Protein AF-A0A9E3T667-F1 (afdb_monomer)

Structure (mmCIF, N/CA/C/O backbone):
data_AF-A0A9E3T667-F1
#
_entry.id   AF-A0A9E3T667-F1
#
loop_
_atom_site.group_PDB
_atom_site.id
_atom_site.type_symbol
_atom_site.label_atom_id
_atom_site.label_alt_id
_atom_site.label_comp_id
_atom_site.label_asym_id
_atom_site.label_entity_id
_atom_site.label_seq_id
_atom_site.pdbx_PDB_ins_code
_atom_site.Cartn_x
_atom_site.Cartn_y
_atom_site.Cartn_z
_atom_site.occupancy
_atom_site.B_iso_or_equiv
_atom_site.auth_seq_id
_atom_site.auth_comp_id
_atom_site.auth_asym_id
_atom_site.auth_atom_id
_atom_site.pdbx_PDB_model_num
ATOM 1 N N . ILE A 1 1 ? -34.696 -44.185 94.981 1.00 40.38 1 ILE A N 1
ATOM 2 C CA . ILE A 1 1 ? -34.774 -44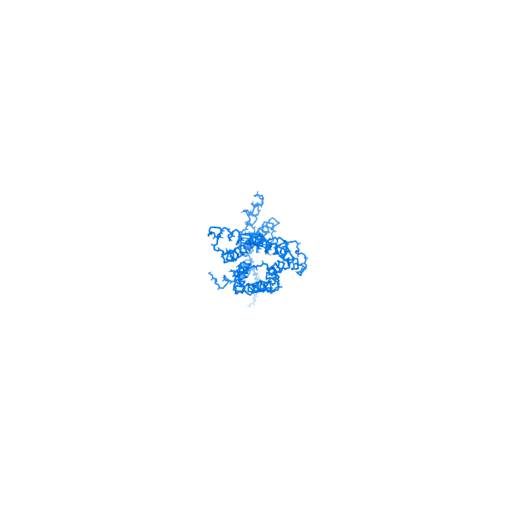.904 93.689 1.00 40.38 1 ILE A CA 1
ATOM 3 C C . ILE A 1 1 ? -35.035 -43.845 92.633 1.00 40.38 1 ILE A C 1
ATOM 5 O O . ILE A 1 1 ? -35.993 -43.097 92.776 1.00 40.38 1 ILE A O 1
ATOM 9 N N . ASN A 1 2 ? -34.093 -43.715 91.701 1.00 44.34 2 ASN A N 1
ATOM 10 C CA . ASN A 1 2 ? -34.056 -42.743 90.608 1.00 44.34 2 ASN A CA 1
ATOM 11 C C . ASN A 1 2 ? -35.261 -42.887 89.672 1.00 44.34 2 ASN A C 1
ATOM 13 O O . ASN A 1 2 ? -35.722 -44.007 89.486 1.00 44.34 2 ASN A O 1
ATOM 17 N N . THR A 1 3 ? -35.628 -41.803 88.983 1.00 43.34 3 THR A N 1
ATOM 18 C CA . THR A 1 3 ? -35.637 -41.791 87.508 1.00 43.34 3 THR A CA 1
ATOM 19 C C . THR A 1 3 ? -35.438 -40.370 86.993 1.00 43.34 3 THR A C 1
ATOM 21 O O . THR A 1 3 ? -36.056 -39.420 87.468 1.00 43.34 3 THR A O 1
ATOM 24 N N . GLU A 1 4 ? -34.515 -40.285 86.048 1.00 47.38 4 GLU A N 1
ATOM 25 C CA . GLU A 1 4 ? -33.882 -39.114 85.470 1.00 47.38 4 GLU A CA 1
ATOM 26 C C . GLU A 1 4 ? -34.742 -38.378 84.433 1.00 47.38 4 GLU A C 1
ATOM 28 O O . GLU A 1 4 ? -35.602 -38.933 83.756 1.00 47.38 4 GLU A O 1
ATOM 33 N N . THR A 1 5 ? -34.410 -37.097 84.328 1.00 59.09 5 THR A N 1
ATOM 34 C CA . THR A 1 5 ? -34.500 -36.161 83.202 1.00 59.09 5 THR A CA 1
ATOM 35 C C . THR A 1 5 ? -34.544 -36.753 81.787 1.00 59.09 5 THR A C 1
ATOM 37 O O . THR A 1 5 ? -33.692 -37.553 81.409 1.00 59.09 5 THR A O 1
ATOM 40 N N . THR A 1 6 ? -35.409 -36.199 80.930 1.00 47.03 6 THR A N 1
ATOM 41 C CA . THR A 1 6 ? -35.139 -36.093 79.480 1.00 47.03 6 THR A CA 1
ATOM 42 C C . THR A 1 6 ? -35.854 -34.875 78.883 1.00 47.03 6 THR A C 1
ATOM 44 O O . THR A 1 6 ? -36.813 -34.978 78.127 1.00 47.03 6 THR A O 1
ATOM 47 N N . THR A 1 7 ? -35.402 -33.675 79.245 1.00 52.06 7 THR A N 1
ATOM 48 C CA . THR A 1 7 ? -35.596 -32.491 78.396 1.00 52.06 7 THR A CA 1
ATOM 49 C C . THR A 1 7 ? -34.455 -32.467 77.394 1.00 52.06 7 THR A C 1
ATOM 51 O O . THR A 1 7 ? -33.347 -32.058 77.729 1.00 52.06 7 THR A O 1
ATOM 54 N N . ASP A 1 8 ? -34.730 -32.963 76.193 1.00 51.50 8 ASP A N 1
ATOM 55 C CA . ASP A 1 8 ? -33.877 -32.822 75.016 1.00 51.50 8 ASP A CA 1
ATOM 56 C C . ASP A 1 8 ? -33.670 -31.320 74.726 1.00 51.50 8 ASP A C 1
ATOM 58 O O . ASP A 1 8 ? -34.645 -30.623 74.407 1.00 51.50 8 ASP A O 1
ATOM 62 N N . PRO A 1 9 ? -32.458 -30.756 74.895 1.00 53.66 9 PRO A N 1
ATOM 63 C CA . PRO A 1 9 ? -32.223 -29.375 74.540 1.00 53.66 9 PRO A CA 1
ATOM 64 C C . PRO A 1 9 ? -32.065 -29.340 73.024 1.00 53.66 9 PRO A C 1
ATOM 66 O O . PRO A 1 9 ? -31.001 -29.620 72.476 1.00 53.66 9 PRO A O 1
ATOM 69 N N . LYS A 1 10 ? -33.149 -28.982 72.338 1.00 53.84 10 LYS A N 1
ATOM 70 C CA . LYS A 1 10 ? -33.137 -28.684 70.908 1.00 53.84 10 LYS A CA 1
ATOM 71 C C . LYS A 1 10 ? -32.199 -27.492 70.672 1.00 53.84 10 LYS A C 1
ATOM 73 O O . LYS A 1 10 ? -32.593 -26.337 70.817 1.00 53.84 10 LYS A O 1
ATOM 78 N N . ALA A 1 11 ? -30.934 -27.783 70.385 1.00 56.06 11 ALA A N 1
ATOM 79 C CA . ALA A 1 11 ? -29.912 -26.793 70.093 1.00 56.06 11 ALA A CA 1
ATOM 80 C C . ALA A 1 11 ? -30.166 -26.227 68.692 1.00 56.06 11 ALA A C 1
ATOM 82 O O . ALA A 1 11 ? -29.901 -26.873 67.679 1.00 56.06 11 ALA A O 1
ATOM 83 N N . TRP A 1 12 ? -30.719 -25.019 68.635 1.00 48.41 12 TRP A N 1
ATOM 84 C CA . TRP A 1 12 ? -30.826 -24.262 67.396 1.00 48.41 12 TRP A CA 1
ATOM 85 C C . TRP A 1 12 ? -29.457 -23.649 67.104 1.00 48.41 12 TRP A C 1
ATOM 87 O O . TRP A 1 12 ? -29.065 -22.657 67.711 1.00 48.41 12 TRP A O 1
ATOM 97 N N . LEU A 1 13 ? -28.697 -24.282 66.207 1.00 53.91 13 LEU A N 1
ATOM 98 C CA . LEU A 1 13 ? -27.500 -23.681 65.629 1.00 53.91 13 LEU A CA 1
ATOM 99 C C . LEU A 1 13 ? -27.954 -22.713 64.534 1.00 53.91 13 LEU A C 1
ATOM 101 O O . LEU A 1 13 ? -28.104 -23.087 63.371 1.00 53.91 13 LEU A O 1
ATOM 105 N N . GLU A 1 14 ? -28.225 -21.474 64.923 1.00 51.03 14 GLU A N 1
ATOM 106 C CA . GLU A 1 14 ? -28.473 -20.387 63.987 1.00 51.03 14 GLU A CA 1
ATOM 107 C C . GLU A 1 14 ? -27.124 -20.009 63.364 1.00 51.03 14 GLU A C 1
ATOM 109 O O . GLU A 1 14 ? -26.326 -19.261 63.927 1.00 51.03 14 GLU A O 1
ATOM 114 N N . ILE A 1 15 ? -26.800 -20.635 62.230 1.00 54.47 15 ILE A N 1
ATOM 115 C CA . ILE A 1 15 ? -25.620 -20.266 61.451 1.00 54.47 15 ILE A CA 1
ATOM 116 C C . ILE A 1 15 ? -25.929 -18.905 60.833 1.00 54.47 15 ILE A C 1
ATOM 118 O O . ILE A 1 15 ? -26.564 -18.824 59.778 1.00 54.47 15 ILE A O 1
ATOM 122 N N . SER A 1 16 ? -25.508 -17.835 61.509 1.00 55.50 16 SER A N 1
ATOM 123 C CA . SER A 1 16 ? -25.569 -16.477 60.975 1.00 55.50 16 SER A CA 1
ATOM 124 C C . SER A 1 16 ? -24.999 -16.485 59.560 1.00 55.50 16 SER A C 1
ATOM 126 O O . SER A 1 16 ? -23.872 -16.938 59.339 1.00 55.50 16 SER A O 1
ATOM 128 N N . HIS A 1 17 ? -25.782 -16.003 58.592 1.00 50.94 17 HIS A N 1
ATOM 129 C CA . HIS A 1 17 ? -25.425 -15.950 57.170 1.00 50.94 17 HIS A CA 1
ATOM 130 C C . HIS A 1 17 ? -24.042 -15.321 56.902 1.00 50.94 17 HIS A C 1
ATOM 132 O O . HIS A 1 17 ? -23.418 -15.614 55.887 1.00 50.94 17 HIS A O 1
ATOM 138 N N . GLU A 1 18 ? -23.505 -14.549 57.844 1.00 54.59 18 GLU A N 1
ATOM 139 C CA . GLU A 1 18 ? -22.156 -13.982 57.809 1.00 54.59 18 GLU A CA 1
ATOM 140 C C . GLU A 1 18 ? -21.024 -15.031 57.844 1.00 54.59 18 GLU A C 1
ATOM 142 O O . GLU A 1 18 ? -20.022 -14.864 57.145 1.00 54.59 18 GLU A O 1
ATOM 147 N N . ALA A 1 19 ? -21.166 -16.155 58.559 1.00 56.16 19 ALA A N 1
ATOM 148 C CA . ALA A 1 19 ? -20.105 -17.172 58.635 1.00 56.16 19 ALA A CA 1
ATOM 149 C C . ALA A 1 19 ? -19.975 -17.992 57.334 1.00 56.16 19 ALA A C 1
ATOM 151 O O . ALA A 1 19 ? -18.873 -18.363 56.926 1.00 56.16 19 ALA A O 1
ATOM 152 N N . LEU A 1 20 ? -21.095 -18.226 56.641 1.00 54.38 20 LEU A N 1
ATOM 153 C CA . LEU A 1 20 ? -21.145 -18.984 55.384 1.00 54.38 20 LEU A CA 1
ATOM 154 C C . LEU A 1 20 ? -20.656 -18.153 54.184 1.00 54.38 20 LEU A C 1
ATOM 156 O O . LEU A 1 20 ? -20.059 -18.697 53.258 1.00 54.38 20 LEU A O 1
ATOM 160 N N . ILE A 1 21 ? -20.848 -16.831 54.236 1.00 53.75 21 ILE A N 1
ATOM 161 C CA . ILE A 1 21 ? -20.365 -15.877 53.226 1.00 53.75 21 ILE A CA 1
ATOM 162 C C . ILE A 1 21 ? -18.845 -15.669 53.327 1.00 53.75 21 ILE A C 1
ATOM 164 O O . ILE A 1 21 ? -18.178 -15.516 52.306 1.00 53.75 21 ILE A O 1
ATOM 168 N N . THR A 1 22 ? -18.280 -15.725 54.537 1.00 56.16 22 THR A N 1
ATOM 169 C CA . THR A 1 22 ? -16.833 -15.530 54.754 1.00 56.16 22 THR A CA 1
ATOM 170 C C . THR A 1 22 ? -16.019 -16.807 54.497 1.00 56.16 22 THR A C 1
ATOM 172 O O . THR A 1 22 ? -14.831 -16.742 54.193 1.00 56.16 22 THR A O 1
ATOM 175 N N . GLY A 1 23 ? -16.653 -17.982 54.586 1.00 58.50 23 GLY A N 1
ATOM 176 C CA . GLY A 1 23 ? -15.999 -19.287 54.437 1.00 58.50 23 GLY A CA 1
ATOM 177 C C . GLY A 1 23 ? -15.831 -19.795 53.000 1.00 58.50 23 GLY A C 1
ATOM 178 O O . GLY A 1 23 ? -15.240 -20.858 52.815 1.00 58.50 23 GLY A O 1
ATOM 179 N N . TRP A 1 24 ? -16.335 -19.081 51.984 1.00 73.81 24 TRP A N 1
ATOM 180 C CA . TRP A 1 24 ? -16.282 -19.526 50.587 1.00 73.81 24 TRP A CA 1
ATOM 181 C C . TRP A 1 24 ? -15.436 -18.574 49.724 1.00 73.81 24 TRP A C 1
ATOM 183 O O . TRP A 1 24 ? -15.978 -17.634 49.140 1.00 73.81 24 TRP A O 1
ATOM 193 N N . PRO A 1 25 ? -14.121 -18.834 49.574 1.00 74.38 25 PRO A N 1
ATOM 194 C CA . PRO A 1 25 ? -13.194 -17.954 48.852 1.00 74.38 25 PRO A CA 1
ATOM 195 C C . PRO A 1 25 ? -13.671 -17.554 47.445 1.00 74.38 25 PRO A C 1
ATOM 197 O O . PRO A 1 25 ? -13.524 -16.418 47.010 1.00 74.38 25 PRO A O 1
ATOM 200 N N . ARG A 1 26 ? -14.351 -18.470 46.747 1.00 72.75 26 ARG A N 1
ATOM 201 C CA . ARG A 1 26 ? -14.900 -18.215 45.409 1.00 72.75 26 ARG A CA 1
ATOM 202 C C . ARG A 1 26 ? -16.021 -17.166 45.396 1.00 72.75 26 ARG A C 1
ATOM 204 O O . ARG A 1 26 ? -16.161 -16.441 44.418 1.00 72.75 26 ARG A O 1
ATOM 211 N N . PHE A 1 27 ? -16.827 -17.083 46.453 1.00 76.62 27 PHE A N 1
ATOM 212 C CA . PHE A 1 27 ? -17.892 -16.085 46.564 1.00 76.62 27 PHE A CA 1
ATOM 213 C C . PHE A 1 27 ? -17.321 -14.702 46.894 1.00 76.62 27 PHE A C 1
ATOM 215 O O . PHE A 1 27 ? -17.751 -13.708 46.310 1.00 76.62 27 PHE A O 1
ATOM 222 N N . THR A 1 28 ? -16.303 -14.633 47.757 1.00 79.12 28 THR A N 1
ATOM 223 C CA . THR A 1 28 ? -15.597 -13.376 48.045 1.00 79.12 28 THR A CA 1
ATOM 224 C C . THR A 1 28 ? -14.907 -12.814 46.799 1.00 79.12 28 THR A C 1
ATOM 226 O O . THR A 1 28 ? -14.969 -11.606 46.562 1.00 79.12 28 THR A O 1
ATOM 229 N N . ASP A 1 29 ? -14.353 -13.674 45.940 1.00 82.69 29 ASP A N 1
ATOM 230 C CA . ASP A 1 29 ? -13.778 -13.267 44.649 1.00 82.69 29 ASP A CA 1
ATOM 231 C C . ASP A 1 29 ? -14.843 -12.697 43.695 1.00 82.69 29 ASP A C 1
ATOM 233 O O . ASP A 1 29 ? -14.620 -11.700 43.010 1.00 82.69 29 ASP A O 1
ATOM 237 N N . TRP A 1 30 ? -16.043 -13.282 43.669 1.00 83.00 30 TRP A N 1
ATOM 238 C CA . TRP A 1 30 ? -17.144 -12.761 42.853 1.00 83.00 30 TRP A CA 1
ATOM 239 C C . TRP A 1 30 ? -17.677 -11.422 43.357 1.00 83.00 30 TRP A C 1
ATOM 241 O O . TRP A 1 30 ? -17.939 -10.528 42.553 1.00 83.00 30 TRP A O 1
ATOM 251 N N . VAL A 1 31 ? -17.816 -11.258 44.674 1.00 84.12 31 VAL A N 1
ATOM 252 C CA . VAL A 1 31 ? -18.274 -9.998 45.275 1.00 84.12 31 VAL A CA 1
ATOM 253 C C . VAL A 1 31 ? -17.263 -8.882 45.030 1.00 84.12 31 VAL A C 1
ATOM 255 O O . VAL A 1 31 ? -17.650 -7.783 44.633 1.00 84.12 31 VAL A O 1
ATOM 258 N N . THR A 1 32 ? -15.971 -9.155 45.211 1.00 84.56 32 THR A N 1
ATOM 259 C CA . THR A 1 32 ? -14.909 -8.170 44.954 1.00 84.56 32 THR A CA 1
ATOM 260 C C . THR A 1 32 ? -14.848 -7.774 43.478 1.00 84.56 32 THR A C 1
ATOM 262 O O . THR A 1 32 ? -14.820 -6.580 43.172 1.00 84.56 32 THR A O 1
ATOM 265 N N . ALA A 1 33 ? -14.944 -8.737 42.556 1.00 81.50 33 ALA A N 1
ATOM 266 C CA . ALA A 1 33 ? -15.023 -8.459 41.121 1.00 81.50 33 ALA A CA 1
ATOM 267 C C . ALA A 1 33 ? -16.270 -7.632 40.747 1.00 81.50 33 ALA A C 1
ATOM 269 O O . ALA A 1 33 ? -16.182 -6.690 39.954 1.00 81.50 33 ALA A O 1
ATOM 270 N N . ALA A 1 34 ? -17.428 -7.932 41.344 1.00 82.88 34 ALA A N 1
ATOM 271 C CA . ALA A 1 34 ? -18.659 -7.174 41.125 1.00 82.88 34 ALA A CA 1
ATOM 272 C C . ALA A 1 34 ? -18.546 -5.732 41.647 1.00 82.88 34 ALA A C 1
ATOM 274 O O . ALA A 1 34 ? -18.940 -4.791 40.957 1.00 82.88 34 ALA A O 1
ATOM 275 N N . GLN A 1 35 ? -17.956 -5.535 42.829 1.00 87.56 35 GLN A N 1
ATOM 276 C CA . GLN A 1 35 ? -17.701 -4.204 43.388 1.00 87.56 35 GLN A CA 1
ATOM 277 C C . GLN A 1 35 ? -16.741 -3.392 42.513 1.00 87.56 35 GLN A C 1
ATOM 279 O O . GLN A 1 35 ? -16.981 -2.206 42.267 1.00 87.56 35 GLN A O 1
ATOM 284 N N . GLU A 1 36 ? -15.675 -4.015 42.004 1.00 88.31 36 GLU A N 1
ATOM 285 C CA . GLU A 1 36 ? -14.752 -3.347 41.089 1.00 88.31 36 GLU A CA 1
ATOM 286 C C . GLU A 1 36 ? -15.443 -2.962 39.773 1.00 88.31 36 GLU A C 1
ATOM 288 O O . GLU A 1 36 ? -15.270 -1.832 39.303 1.00 88.31 36 GLU A O 1
ATOM 293 N N . SER A 1 37 ? -16.272 -3.853 39.221 1.00 87.19 37 SER A N 1
ATOM 294 C CA . SER A 1 37 ? -17.063 -3.589 38.015 1.00 87.19 37 SER A CA 1
ATOM 295 C C . SER A 1 37 ? -18.043 -2.426 38.205 1.00 87.19 37 SER A C 1
ATOM 297 O O . SER A 1 37 ? -18.120 -1.545 37.347 1.00 87.19 37 SER A O 1
ATOM 299 N N . LEU A 1 38 ? -18.730 -2.349 39.353 1.00 89.19 38 LEU A N 1
ATOM 300 C CA . LEU A 1 38 ? -19.623 -1.232 39.685 1.00 89.19 38 LEU A CA 1
ATOM 301 C C . LEU A 1 38 ? -18.862 0.090 39.825 1.00 89.19 38 LEU A C 1
ATOM 303 O O . LEU A 1 38 ? -19.282 1.110 39.276 1.00 89.19 38 LEU A O 1
ATOM 307 N N . ARG A 1 39 ? -17.714 0.081 40.514 1.00 90.75 39 ARG A N 1
ATOM 308 C CA . ARG A 1 39 ? -16.867 1.275 40.661 1.00 90.75 39 ARG A CA 1
ATOM 309 C C . ARG A 1 39 ? -16.387 1.780 39.303 1.00 90.75 39 ARG A C 1
ATOM 311 O O . ARG A 1 39 ? -16.406 2.985 39.050 1.00 90.75 39 ARG A O 1
ATOM 318 N N . TYR A 1 40 ? -15.967 0.867 38.432 1.00 93.06 40 TYR A N 1
ATOM 319 C CA . TYR A 1 40 ? -15.537 1.213 37.084 1.00 93.06 40 TYR A CA 1
ATOM 320 C C . TYR A 1 40 ? -16.708 1.704 36.220 1.00 93.06 40 TYR A C 1
ATOM 322 O O . TYR A 1 40 ? -16.562 2.698 35.515 1.00 93.06 40 TYR A O 1
ATOM 330 N N . GLY A 1 41 ? -17.895 1.107 36.354 1.00 92.06 41 GLY A N 1
ATOM 331 C CA . GLY A 1 41 ? -19.117 1.594 35.712 1.00 92.06 41 GLY A CA 1
ATOM 332 C C . GLY A 1 41 ? -19.450 3.038 36.090 1.00 92.06 41 GLY A C 1
ATOM 333 O O . GLY A 1 41 ? -19.719 3.852 35.207 1.00 92.06 41 GLY A O 1
ATOM 334 N N . SER A 1 42 ? -19.339 3.400 37.371 1.00 93.06 42 SER A N 1
ATOM 335 C CA . SER A 1 42 ? -19.519 4.785 37.833 1.00 93.06 42 SER A CA 1
ATOM 336 C C . SER A 1 42 ? -18.512 5.755 37.206 1.00 93.06 42 SER A C 1
ATOM 338 O O . SER A 1 42 ? -18.888 6.859 36.810 1.00 93.06 42 SER A O 1
ATOM 340 N N . LEU A 1 43 ? -17.250 5.339 37.051 1.00 93.75 43 LEU A N 1
ATOM 341 C CA . LEU A 1 43 ? -16.231 6.128 36.352 1.00 93.75 43 LEU A CA 1
ATOM 342 C C . LEU A 1 43 ? -16.591 6.330 34.872 1.00 93.75 43 LEU A C 1
ATOM 344 O O . LEU A 1 43 ? -16.550 7.455 34.381 1.00 93.75 43 LEU A O 1
ATOM 348 N N . ILE A 1 44 ? -16.982 5.266 34.163 1.00 95.31 44 ILE A N 1
ATOM 349 C CA . ILE A 1 44 ? -17.382 5.364 32.751 1.00 95.31 44 ILE A CA 1
ATOM 350 C C . ILE A 1 44 ? -18.637 6.228 32.596 1.00 95.31 44 ILE A C 1
ATOM 352 O O . ILE A 1 44 ? -18.726 6.983 31.632 1.00 95.31 44 ILE A O 1
ATOM 356 N N . THR A 1 45 ? -19.580 6.187 33.546 1.00 95.50 45 THR A N 1
ATOM 357 C CA . THR A 1 45 ? -20.740 7.097 33.559 1.00 95.50 45 THR A CA 1
ATOM 358 C C . THR A 1 45 ? -20.302 8.553 33.604 1.00 95.50 45 THR A C 1
ATOM 360 O O . THR A 1 45 ? -20.767 9.343 32.787 1.00 95.50 45 THR A O 1
ATOM 363 N N . MET A 1 46 ? -19.406 8.899 34.531 1.00 96.00 46 MET A N 1
ATOM 364 C CA . MET A 1 46 ? -18.891 10.261 34.685 1.00 96.00 46 MET A CA 1
ATOM 365 C C . MET A 1 46 ? -18.220 10.742 33.392 1.00 96.00 46 MET A C 1
ATOM 367 O O . MET A 1 46 ? -18.607 11.770 32.841 1.00 96.00 46 MET A O 1
ATOM 371 N N . LEU A 1 47 ? -17.301 9.946 32.840 1.00 96.06 47 LEU A N 1
ATOM 372 C CA . LEU A 1 47 ? -16.588 10.279 31.601 1.00 96.06 47 LEU A CA 1
ATOM 373 C C . LEU A 1 47 ? -17.528 10.388 30.393 1.00 96.06 47 LEU A C 1
ATOM 375 O O . LEU A 1 47 ? -17.383 11.282 29.561 1.00 96.06 47 LEU A O 1
ATOM 379 N N . ALA A 1 48 ? -18.527 9.509 30.299 1.00 95.38 48 ALA A N 1
ATOM 380 C CA . ALA A 1 48 ? -19.504 9.549 29.218 1.00 95.38 48 ALA A CA 1
ATOM 381 C C . ALA A 1 48 ? -20.428 10.777 29.318 1.00 95.38 48 ALA A C 1
ATOM 383 O O . ALA A 1 48 ? -20.816 11.341 28.291 1.00 95.38 48 ALA A O 1
ATOM 384 N N . GLN A 1 49 ? -20.760 11.219 30.537 1.00 96.00 49 GLN A N 1
ATOM 385 C CA . GLN A 1 49 ? -21.493 12.466 30.769 1.00 96.00 49 GLN A CA 1
ATOM 386 C C . GLN A 1 49 ? -20.655 13.686 30.385 1.00 96.00 49 GLN A C 1
ATOM 388 O O . GLN A 1 49 ? -21.158 14.547 29.665 1.00 96.00 49 GLN A O 1
ATOM 393 N N . GLU A 1 50 ? -19.385 13.739 30.785 1.00 95.50 50 GLU A N 1
ATOM 394 C CA . GLU A 1 50 ? -18.462 14.810 30.387 1.00 95.50 50 GLU A CA 1
ATOM 395 C C . GLU A 1 50 ? -18.299 14.880 28.866 1.00 95.50 50 GLU A C 1
ATOM 397 O O . GLU A 1 50 ? -18.429 15.950 28.273 1.00 95.50 50 GLU A O 1
ATOM 402 N N . TRP A 1 51 ? -18.106 13.736 28.203 1.00 96.25 51 TRP A N 1
ATOM 403 C CA . TRP A 1 51 ? -18.046 13.653 26.743 1.00 96.25 51 TRP A CA 1
ATOM 404 C C . TRP A 1 51 ? -19.332 14.163 26.082 1.00 96.25 51 TRP A C 1
ATOM 406 O O . TRP A 1 51 ? -19.269 14.911 25.101 1.00 96.25 51 TRP A O 1
ATOM 416 N N . ALA A 1 52 ? -20.504 13.806 26.615 1.00 95.75 52 ALA A N 1
ATOM 417 C CA . ALA A 1 52 ? -21.779 14.300 26.104 1.00 95.75 52 ALA A CA 1
ATOM 418 C C . ALA A 1 52 ? -21.928 15.818 26.291 1.00 95.75 52 ALA A C 1
ATOM 420 O O . ALA A 1 52 ? -22.321 16.506 25.347 1.00 95.75 52 ALA A O 1
ATOM 421 N N . GLN A 1 53 ? -21.566 16.344 27.465 1.00 95.75 53 GLN A N 1
ATOM 422 C CA . GLN A 1 53 ? -21.606 17.778 27.776 1.00 95.75 53 GLN A CA 1
ATOM 423 C C . GLN A 1 53 ? -20.609 18.584 26.933 1.00 95.75 53 GLN A C 1
ATOM 425 O O . GLN A 1 53 ? -20.928 19.682 26.482 1.00 95.75 53 GLN A O 1
ATOM 430 N N . ALA A 1 54 ? -19.439 18.018 26.632 1.00 93.31 54 ALA A N 1
ATOM 431 C CA . ALA A 1 54 ? -18.432 18.619 25.759 1.00 93.31 54 ALA A CA 1
ATOM 432 C C . ALA A 1 54 ? -18.823 18.613 24.264 1.00 93.31 54 ALA A C 1
ATOM 434 O O . ALA A 1 54 ? -18.031 19.029 23.412 1.00 93.31 54 ALA A O 1
ATOM 435 N N . GLY A 1 55 ? -20.026 18.141 23.915 1.00 92.94 55 GLY A N 1
ATOM 436 C CA . GLY A 1 55 ? -20.507 18.065 22.535 1.00 92.94 55 GLY A CA 1
ATOM 437 C C . GLY A 1 55 ? -19.931 16.882 21.756 1.00 92.94 55 GLY A C 1
ATOM 438 O O . GLY A 1 55 ? -19.740 16.975 20.546 1.00 92.94 55 GLY A O 1
ATOM 439 N N . ARG A 1 56 ? -19.631 15.773 22.443 1.00 91.31 56 ARG A N 1
ATOM 440 C CA . ARG A 1 56 ? -19.105 14.521 21.872 1.00 91.31 56 ARG A CA 1
ATOM 441 C C . ARG A 1 56 ? -17.773 14.667 21.129 1.00 91.31 56 ARG A C 1
ATOM 443 O O . ARG A 1 56 ? -17.508 13.982 20.140 1.00 91.31 56 ARG A O 1
ATOM 450 N N . ARG A 1 57 ? -16.920 15.562 21.619 1.00 91.94 57 ARG A N 1
ATOM 451 C CA . ARG A 1 57 ? -15.590 15.845 21.068 1.00 91.94 57 ARG A CA 1
ATOM 452 C C . ARG A 1 57 ? -14.638 14.652 21.199 1.00 91.94 57 ARG A C 1
ATOM 454 O O . ARG A 1 57 ? -14.669 13.926 22.191 1.00 91.94 57 ARG A O 1
ATOM 461 N N . LYS A 1 58 ? -13.772 14.465 20.197 1.00 90.19 58 LYS A N 1
ATOM 462 C CA . LYS A 1 58 ? -12.831 13.329 20.122 1.00 90.19 58 LYS A CA 1
ATOM 463 C C . LYS A 1 58 ? -11.770 13.360 21.225 1.00 90.19 58 LYS A C 1
ATOM 465 O O . LYS A 1 58 ? -11.271 12.312 21.611 1.00 90.19 58 LYS A O 1
ATOM 470 N N . GLU A 1 59 ? -11.450 14.545 21.739 1.00 92.25 59 GLU A N 1
ATOM 471 C CA . GLU A 1 59 ? -10.437 14.771 22.774 1.00 92.25 59 GLU A CA 1
ATOM 472 C C . GLU A 1 59 ? -10.832 14.165 24.132 1.00 92.25 59 GLU A C 1
ATOM 474 O O . GLU A 1 59 ? -9.962 13.903 24.954 1.00 92.25 59 GLU A O 1
ATOM 479 N N . TYR A 1 60 ? -12.127 13.907 24.346 1.00 91.06 60 TYR A N 1
ATOM 480 C CA . TYR A 1 60 ? -12.675 13.306 25.568 1.00 91.06 60 TYR A CA 1
ATOM 481 C C . TYR A 1 60 ? -12.870 11.786 25.454 1.00 91.06 60 TYR A C 1
ATOM 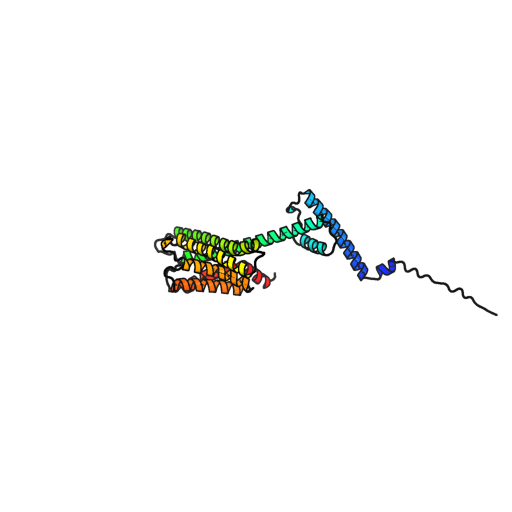483 O O . TYR A 1 60 ? -13.296 11.146 26.413 1.00 91.06 60 TYR A O 1
ATOM 491 N N . LEU A 1 61 ? -12.602 11.192 24.285 1.00 92.88 61 LEU A N 1
ATOM 492 C CA . LEU A 1 61 ? -12.717 9.747 24.099 1.00 92.88 61 LEU A CA 1
ATOM 493 C C . LEU A 1 61 ? -11.580 9.017 24.816 1.00 92.88 61 LEU A C 1
ATOM 495 O O . LEU A 1 61 ? -10.426 9.451 24.810 1.00 92.88 61 LEU A O 1
ATOM 499 N N . LEU A 1 62 ? -11.898 7.850 25.373 1.00 91.62 62 LEU A N 1
ATOM 500 C CA . LEU A 1 62 ? -10.889 6.952 25.924 1.00 91.62 62 LEU A CA 1
ATOM 501 C C . LEU A 1 62 ? -9.900 6.510 24.837 1.00 91.62 62 LEU A C 1
ATOM 503 O O . LEU A 1 62 ? -10.274 6.252 23.692 1.00 91.62 62 LEU A O 1
ATOM 507 N N . SER A 1 63 ? -8.632 6.356 25.218 1.00 89.75 63 SER A N 1
ATOM 508 C CA . SER A 1 63 ? -7.564 5.876 24.336 1.00 89.75 63 SER A CA 1
ATOM 509 C C . SER A 1 63 ? -6.659 4.859 25.042 1.00 89.75 63 SER A C 1
ATOM 511 O O . SER A 1 63 ? -6.685 4.711 26.268 1.00 89.75 63 SER A O 1
ATOM 513 N N . GLY A 1 64 ? -5.886 4.105 24.254 1.00 90.31 64 GLY A N 1
ATOM 514 C CA . GLY A 1 64 ? -4.927 3.117 24.756 1.00 90.31 64 GLY A CA 1
ATOM 515 C C . GLY A 1 64 ? -5.546 2.090 25.712 1.00 90.31 64 GLY A C 1
ATOM 516 O O . GLY A 1 64 ? -6.625 1.552 25.456 1.00 90.31 64 GLY A O 1
ATOM 517 N N . ASN A 1 65 ? -4.863 1.843 26.833 1.00 91.19 65 ASN A N 1
ATOM 518 C CA . ASN A 1 65 ? -5.264 0.852 27.836 1.00 91.19 65 ASN A CA 1
ATOM 519 C C . ASN A 1 65 ? -6.618 1.160 28.492 1.00 91.19 65 ASN A C 1
ATOM 521 O O . ASN A 1 65 ? -7.323 0.235 28.887 1.00 91.19 65 ASN A O 1
ATOM 525 N N . GLN A 1 66 ? -7.008 2.436 28.598 1.00 91.56 66 GLN A N 1
ATOM 526 C CA . GLN A 1 66 ? -8.295 2.797 29.199 1.00 91.56 66 GLN A CA 1
ATOM 527 C C . GLN A 1 66 ? -9.465 2.385 28.304 1.00 91.56 66 GLN A C 1
ATOM 529 O O . GLN A 1 66 ? -10.458 1.865 28.805 1.00 91.56 66 GLN A O 1
ATOM 534 N N . LEU A 1 67 ? -9.325 2.555 26.984 1.00 94.19 67 LEU A N 1
ATOM 535 C CA . LEU A 1 67 ? -10.325 2.092 26.023 1.00 94.19 67 LEU A CA 1
ATOM 536 C C . LEU A 1 67 ? -10.402 0.561 25.999 1.00 94.19 67 LEU A C 1
ATOM 538 O O . LEU A 1 67 ? -11.500 0.022 26.011 1.00 94.19 67 LEU A O 1
ATOM 542 N N . ALA A 1 68 ? -9.260 -0.134 26.035 1.00 92.81 68 ALA A N 1
ATOM 543 C CA . ALA A 1 68 ? -9.230 -1.600 26.081 1.00 92.81 68 ALA A CA 1
ATOM 544 C C . ALA A 1 68 ? -9.915 -2.160 27.343 1.00 92.81 68 ALA A C 1
ATOM 546 O O . ALA A 1 68 ? -10.675 -3.123 27.273 1.00 92.81 68 ALA A O 1
ATOM 547 N N . ARG A 1 69 ? -9.699 -1.520 28.501 1.00 93.00 69 ARG A N 1
ATOM 548 C CA . ARG A 1 69 ? -10.387 -1.879 29.748 1.00 93.00 69 ARG A CA 1
ATOM 549 C C . ARG A 1 69 ? -11.892 -1.599 29.675 1.00 93.00 69 ARG A C 1
ATOM 551 O O . ARG A 1 69 ? -12.676 -2.402 30.172 1.00 93.00 69 ARG A O 1
ATOM 558 N N . ALA A 1 70 ? -12.294 -0.497 29.042 1.00 93.69 70 ALA A N 1
ATOM 559 C CA . ALA A 1 70 ? -13.701 -0.156 28.851 1.00 93.69 70 ALA A CA 1
ATOM 560 C C . ALA A 1 70 ? -14.419 -1.117 27.893 1.00 93.69 70 ALA A C 1
ATOM 562 O O . ALA A 1 70 ? -15.565 -1.472 28.151 1.00 93.69 70 ALA A O 1
ATOM 563 N N . GLU A 1 71 ? -13.741 -1.585 26.841 1.00 94.31 71 GLU A N 1
ATOM 564 C CA . GLU A 1 71 ? -14.241 -2.639 25.947 1.00 94.31 71 GLU A CA 1
ATOM 565 C C . GLU A 1 71 ? -14.510 -3.939 26.718 1.00 94.31 71 GLU A C 1
ATOM 567 O O . GLU A 1 71 ? -15.615 -4.465 26.648 1.00 94.31 71 GLU A O 1
ATOM 572 N N . PHE A 1 72 ? -13.552 -4.406 27.527 1.00 91.88 72 PHE A N 1
ATOM 573 C CA . PHE A 1 72 ? -13.736 -5.608 28.352 1.00 91.88 72 PHE A CA 1
ATOM 574 C C . PHE A 1 72 ? -14.875 -5.459 29.377 1.00 91.88 72 PHE A C 1
ATOM 576 O O . PHE A 1 72 ? -15.640 -6.388 29.636 1.00 91.88 72 PHE A O 1
ATOM 583 N N . TRP A 1 73 ? -15.018 -4.268 29.960 1.00 93.56 73 TRP A N 1
ATOM 584 C CA . TRP A 1 73 ? -16.111 -3.985 30.886 1.00 93.56 73 TRP A CA 1
ATOM 585 C C . TRP A 1 73 ? -17.484 -4.001 30.195 1.00 93.56 73 TRP A C 1
ATOM 587 O O . TRP A 1 73 ? -18.432 -4.542 30.761 1.00 93.56 73 TRP A O 1
ATOM 597 N N . LEU A 1 74 ? -17.597 -3.492 28.959 1.00 92.94 74 LEU A N 1
ATOM 598 C CA . LEU A 1 74 ? -18.847 -3.565 28.188 1.00 92.94 74 LEU A CA 1
ATOM 599 C C . LEU A 1 74 ? -19.316 -5.005 27.926 1.00 92.94 74 LEU A C 1
ATOM 601 O O . LEU A 1 74 ? -20.515 -5.216 27.771 1.00 92.94 74 LEU A O 1
ATOM 605 N N . GLU A 1 75 ? -18.397 -5.972 27.838 1.00 90.00 75 GLU A N 1
ATOM 606 C CA . GLU A 1 75 ? -18.726 -7.386 27.591 1.00 90.00 75 GLU A CA 1
ATOM 607 C C . GLU A 1 75 ? -19.291 -8.094 28.829 1.00 90.00 75 GLU A C 1
ATOM 609 O O . GLU A 1 75 ? -20.008 -9.086 28.703 1.00 90.00 75 GLU A O 1
ATOM 614 N N . THR A 1 76 ? -18.956 -7.605 30.025 1.00 86.94 76 THR A N 1
ATOM 615 C CA . THR A 1 76 ? -19.228 -8.290 31.299 1.00 86.94 76 THR A CA 1
ATOM 616 C C . THR A 1 76 ? -20.267 -7.586 32.170 1.00 86.94 76 THR A C 1
ATOM 618 O O . THR A 1 76 ? -20.844 -8.221 33.053 1.00 86.94 76 THR A O 1
ATOM 621 N N . ALA A 1 77 ? -20.522 -6.298 31.938 1.00 88.12 77 ALA A N 1
ATOM 622 C CA . ALA A 1 77 ? -21.484 -5.492 32.687 1.00 88.12 77 ALA A CA 1
ATOM 623 C C . ALA A 1 77 ? -22.776 -5.222 31.891 1.00 88.12 77 ALA A C 1
ATOM 625 O O . ALA A 1 77 ? -22.866 -5.522 30.703 1.00 88.12 77 ALA A O 1
ATOM 626 N N . ASP A 1 78 ? -23.767 -4.607 32.548 1.00 88.88 78 ASP A N 1
ATOM 627 C CA . ASP A 1 78 ? -24.971 -4.061 31.906 1.00 88.88 78 ASP A CA 1
ATOM 628 C C . ASP A 1 78 ? -24.851 -2.525 31.774 1.00 88.88 78 ASP A C 1
ATOM 630 O O . ASP A 1 78 ? -25.201 -1.785 32.700 1.00 88.88 78 ASP A O 1
ATOM 634 N N . PRO A 1 79 ? -24.248 -2.013 30.682 1.00 90.44 79 PRO A N 1
ATOM 635 C CA . PRO A 1 79 ? -23.995 -0.591 30.500 1.00 90.44 79 PRO A CA 1
ATOM 636 C C . PRO A 1 79 ? -25.244 0.160 30.027 1.00 90.44 79 PRO A C 1
ATOM 638 O O . PRO A 1 79 ? -25.990 -0.288 29.158 1.00 90.44 79 PRO A O 1
ATOM 641 N N . SER A 1 80 ? -25.399 1.396 30.495 1.00 93.00 80 SER A N 1
ATOM 642 C CA . SER A 1 80 ? -26.361 2.341 29.928 1.00 93.00 80 SER A CA 1
ATOM 643 C C . SER A 1 80 ? -26.046 2.668 28.460 1.00 93.00 80 SER A C 1
ATOM 645 O O . SER A 1 80 ? -24.895 2.621 28.013 1.00 93.00 80 SER A O 1
ATOM 647 N N . ASN A 1 81 ? -27.065 3.113 27.716 1.00 93.94 81 ASN A N 1
ATOM 648 C CA . ASN A 1 81 ? -26.917 3.532 26.315 1.00 93.94 81 ASN A CA 1
ATOM 649 C C . ASN A 1 81 ? -25.838 4.612 26.120 1.00 93.94 81 ASN A C 1
ATOM 651 O O . ASN A 1 81 ? -25.143 4.614 25.105 1.00 93.94 81 ASN A O 1
ATOM 655 N N . LEU A 1 82 ? -25.679 5.518 27.092 1.00 93.31 82 LEU A N 1
ATOM 656 C CA . LEU A 1 82 ? -24.674 6.578 27.032 1.00 93.31 82 LEU A CA 1
ATOM 657 C C . LEU A 1 82 ? -23.252 6.020 27.179 1.00 93.31 82 LEU A C 1
ATOM 659 O O . LEU A 1 82 ? -22.377 6.381 26.395 1.00 93.31 82 LEU A O 1
ATOM 663 N N . GLN A 1 83 ? -23.030 5.116 28.138 1.00 94.88 83 GLN A N 1
ATOM 664 C CA . GLN A 1 83 ? -21.730 4.466 28.338 1.00 94.88 83 GLN A CA 1
ATOM 665 C C . GLN A 1 83 ? -21.351 3.611 27.124 1.00 94.88 83 GLN A C 1
ATOM 667 O O . GLN A 1 83 ? -20.221 3.699 26.643 1.00 94.88 83 GLN A O 1
ATOM 672 N N . ARG A 1 84 ? -22.305 2.837 26.584 1.00 94.94 84 ARG A N 1
ATOM 673 C CA . ARG A 1 84 ? -22.095 2.050 25.361 1.00 94.94 84 ARG A CA 1
ATOM 674 C C . ARG A 1 84 ? -21.711 2.952 24.189 1.00 94.94 84 ARG A C 1
ATOM 676 O O . ARG A 1 84 ? -20.669 2.734 23.582 1.00 94.94 84 ARG A O 1
ATOM 683 N N . SER A 1 85 ? -22.483 4.011 23.935 1.00 94.50 85 SER A N 1
ATOM 684 C CA . SER A 1 85 ? -22.199 4.962 22.852 1.00 94.50 85 SER A CA 1
ATOM 685 C C . SER A 1 85 ? -20.832 5.640 23.004 1.00 94.50 85 SER A C 1
ATOM 687 O O . SER A 1 85 ? -20.124 5.812 22.009 1.00 94.50 85 SER A O 1
ATOM 689 N N . PHE A 1 86 ? -20.440 5.999 24.229 1.00 95.06 86 PHE A N 1
ATOM 690 C CA . PHE A 1 86 ? -19.141 6.607 24.519 1.00 95.06 86 PHE A CA 1
ATOM 691 C C . PHE A 1 86 ? -17.978 5.677 24.160 1.00 95.06 86 PHE A C 1
ATOM 693 O O . PHE A 1 86 ? -17.079 6.060 23.405 1.00 95.06 86 PHE A O 1
ATOM 700 N N . VAL A 1 87 ? -18.019 4.437 24.651 1.00 94.62 87 VAL A N 1
ATOM 701 C CA . VAL A 1 87 ? -16.960 3.456 24.401 1.00 94.62 87 VAL A CA 1
ATOM 702 C C . VAL A 1 87 ? -16.937 3.056 22.927 1.00 94.62 87 VAL A C 1
ATOM 704 O O . VAL A 1 87 ? -15.871 3.117 22.320 1.00 94.62 87 VAL A O 1
ATOM 707 N N . GLU A 1 88 ? -18.087 2.751 22.313 1.00 94.25 88 GLU A N 1
ATOM 708 C CA . GLU A 1 88 ? -18.189 2.411 20.885 1.00 94.25 88 GLU A CA 1
ATOM 709 C C . GLU A 1 88 ? -17.603 3.510 19.993 1.00 94.25 88 GLU A C 1
ATOM 711 O O . GLU A 1 88 ? -16.800 3.207 19.107 1.00 94.25 88 GLU A O 1
ATOM 716 N N . THR A 1 89 ? -17.907 4.783 20.277 1.00 94.44 89 THR A N 1
ATOM 717 C CA . THR A 1 89 ? -17.324 5.924 19.550 1.00 94.44 89 THR A CA 1
ATOM 718 C C . THR A 1 89 ? -15.800 5.957 19.691 1.00 94.44 89 THR A C 1
ATOM 720 O O . THR A 1 89 ? -15.095 6.197 18.707 1.00 94.44 89 THR A O 1
ATOM 723 N N . GLY A 1 90 ? -15.275 5.670 20.887 1.00 92.50 90 GLY A N 1
ATOM 724 C CA . GLY A 1 90 ? -13.838 5.510 21.125 1.00 92.50 90 GLY A CA 1
ATOM 725 C C . GLY A 1 90 ? -13.229 4.374 20.298 1.00 92.50 90 GLY A C 1
ATOM 726 O O . GLY A 1 90 ? -12.194 4.564 19.652 1.00 92.50 90 GLY A O 1
ATOM 727 N N . THR A 1 91 ? -13.895 3.216 20.237 1.00 92.50 91 THR A N 1
ATOM 728 C CA . THR A 1 91 ? -13.434 2.066 19.435 1.00 92.50 91 THR A CA 1
ATOM 729 C C . THR A 1 91 ? -13.426 2.377 17.940 1.00 92.50 91 THR A C 1
ATOM 731 O O . THR A 1 91 ? -12.472 2.039 17.235 1.00 92.50 91 THR A O 1
ATOM 734 N N . ASP A 1 92 ? -14.456 3.065 17.450 1.00 91.88 92 ASP A N 1
ATOM 735 C CA . ASP A 1 92 ? -14.576 3.460 16.053 1.00 91.88 92 ASP A CA 1
ATOM 736 C C . ASP A 1 92 ? -13.519 4.496 15.685 1.00 91.88 92 ASP A C 1
ATOM 738 O O . ASP A 1 92 ? -12.913 4.408 14.613 1.00 91.88 92 ASP A O 1
ATOM 742 N N . PHE A 1 93 ? -13.243 5.442 16.585 1.00 90.31 93 PHE A N 1
ATOM 743 C CA . PHE A 1 93 ? -12.161 6.402 16.418 1.00 90.31 93 PHE A CA 1
ATOM 744 C C . PHE A 1 93 ? -10.793 5.706 16.363 1.00 90.31 93 PHE A C 1
ATOM 746 O O . PHE A 1 93 ? -10.034 5.951 15.420 1.00 90.31 93 PHE A O 1
ATOM 753 N N . ARG A 1 94 ? -10.506 4.774 17.289 1.00 90.81 94 ARG A N 1
ATOM 754 C CA . ARG A 1 94 ? -9.272 3.964 17.279 1.00 90.81 94 ARG A CA 1
ATOM 755 C C . ARG A 1 94 ? -9.122 3.205 15.958 1.00 90.81 94 ARG A C 1
ATOM 757 O O . ARG A 1 94 ? -8.102 3.352 15.289 1.00 90.81 94 ARG A O 1
ATOM 764 N N . LYS A 1 95 ? -10.166 2.491 15.518 1.00 88.88 95 LYS A N 1
ATOM 765 C CA . LYS A 1 95 ? -10.170 1.727 14.254 1.00 88.88 95 LYS A CA 1
ATOM 766 C C . LYS A 1 95 ? -9.954 2.614 13.025 1.00 88.88 95 LYS A C 1
ATOM 768 O O . LYS A 1 95 ? -9.266 2.205 12.091 1.00 88.88 95 LYS A O 1
ATOM 773 N N . ARG A 1 96 ? -10.551 3.812 12.981 1.00 87.25 96 ARG A N 1
ATOM 774 C CA . ARG A 1 96 ? -10.360 4.768 11.872 1.00 87.25 96 ARG A CA 1
ATOM 775 C C . ARG A 1 96 ? -8.937 5.313 11.849 1.00 87.25 96 ARG A C 1
ATOM 777 O O . ARG A 1 96 ? -8.341 5.364 10.777 1.00 87.25 96 ARG A O 1
ATOM 784 N N . ASN A 1 97 ? -8.393 5.674 13.010 1.00 87.50 97 ASN A N 1
ATOM 785 C CA . ASN A 1 97 ? -7.033 6.190 13.113 1.00 87.50 97 ASN A CA 1
ATOM 786 C C . ASN A 1 97 ? -5.996 5.116 12.757 1.00 87.50 97 ASN A C 1
ATOM 788 O O . ASN A 1 97 ? -5.096 5.385 11.972 1.00 87.50 97 ASN A O 1
ATOM 792 N N . GLU A 1 98 ? -6.152 3.885 13.248 1.00 87.31 98 GLU A N 1
ATOM 793 C CA . GLU A 1 98 ? -5.279 2.759 12.889 1.00 87.31 98 GLU A CA 1
ATOM 794 C C . GLU A 1 98 ? -5.303 2.472 11.387 1.00 87.31 98 GLU A C 1
ATOM 796 O O . GLU A 1 98 ? -4.245 2.338 10.773 1.00 87.31 98 GLU A O 1
ATOM 801 N N . LYS A 1 99 ? -6.493 2.443 10.770 1.00 84.69 99 LYS A N 1
ATOM 802 C CA . LYS A 1 99 ? -6.617 2.299 9.314 1.00 84.69 99 LYS A CA 1
ATOM 803 C C . LYS A 1 99 ? -5.914 3.435 8.585 1.00 84.69 99 LYS A C 1
ATOM 805 O O . LYS A 1 99 ? -5.114 3.161 7.702 1.00 84.69 99 LYS A O 1
ATOM 810 N N . PHE A 1 100 ? -6.169 4.685 8.967 1.00 84.62 100 PHE A N 1
ATOM 811 C CA . PHE A 1 100 ? -5.535 5.847 8.345 1.00 84.62 100 PHE A CA 1
ATOM 812 C C . PHE A 1 100 ? -4.006 5.788 8.440 1.00 84.62 100 PHE A C 1
ATOM 814 O O . PHE A 1 100 ? -3.325 5.999 7.442 1.00 84.62 100 PHE A O 1
ATOM 821 N N . GLN A 1 101 ? -3.464 5.436 9.608 1.00 87.00 101 GLN A N 1
ATOM 822 C CA . GLN A 1 101 ? -2.022 5.270 9.800 1.00 87.00 101 GLN A CA 1
ATOM 823 C C . GLN A 1 101 ? -1.456 4.150 8.921 1.00 87.00 101 GLN A C 1
ATOM 825 O O . GLN A 1 101 ? -0.401 4.323 8.316 1.00 87.00 101 GLN A O 1
ATOM 830 N N . GLN A 1 102 ? -2.163 3.023 8.793 1.00 85.19 102 GLN A N 1
ATOM 831 C CA . GLN A 1 102 ? -1.753 1.938 7.898 1.00 85.19 102 GLN A CA 1
ATOM 832 C C . GLN A 1 102 ? -1.747 2.379 6.429 1.00 85.19 102 GLN A C 1
ATOM 834 O O . GLN A 1 102 ? -0.775 2.107 5.727 1.00 85.19 102 GLN A O 1
ATOM 839 N N . VAL A 1 103 ? -2.789 3.087 5.984 1.00 85.38 103 VAL A N 1
ATOM 840 C CA . VAL A 1 103 ? -2.882 3.640 4.623 1.00 85.38 103 VAL A CA 1
ATOM 841 C C . VAL A 1 103 ? -1.736 4.617 4.359 1.00 85.38 103 VAL A C 1
ATOM 843 O O . VAL A 1 103 ? -1.024 4.489 3.364 1.00 85.38 103 VAL A O 1
ATOM 846 N N . LEU A 1 104 ? -1.509 5.560 5.278 1.00 88.44 104 LEU A N 1
ATOM 847 C CA . LEU A 1 104 ? -0.471 6.578 5.145 1.00 88.44 104 LEU A CA 1
ATOM 848 C C . LEU A 1 104 ? 0.927 5.957 5.093 1.00 88.44 104 LEU A C 1
ATOM 850 O O . LEU A 1 104 ? 1.737 6.342 4.256 1.00 88.44 104 LEU A O 1
ATOM 854 N N . GLN A 1 105 ? 1.208 4.969 5.944 1.00 88.31 105 GLN A N 1
ATOM 855 C CA . GLN A 1 105 ? 2.487 4.260 5.920 1.00 88.31 105 GLN A CA 1
ATOM 856 C C . GLN A 1 105 ? 2.712 3.548 4.585 1.00 88.31 105 GLN A C 1
ATOM 858 O O . GLN A 1 105 ? 3.778 3.702 3.994 1.00 88.31 105 GLN A O 1
ATOM 863 N N . ARG A 1 106 ? 1.714 2.813 4.076 1.00 86.88 106 ARG A N 1
ATOM 864 C CA . ARG A 1 106 ? 1.805 2.147 2.764 1.00 86.88 106 ARG A CA 1
ATOM 865 C C . ARG A 1 106 ? 2.065 3.142 1.645 1.00 86.88 106 ARG A C 1
ATOM 867 O O . ARG A 1 106 ? 2.952 2.912 0.830 1.00 86.88 106 ARG A O 1
ATOM 874 N N . PHE A 1 107 ? 1.338 4.256 1.653 1.00 90.75 107 PHE A N 1
ATOM 875 C CA . PHE A 1 107 ? 1.527 5.338 0.697 1.00 90.75 107 PHE A CA 1
ATOM 876 C C . PHE A 1 107 ? 2.958 5.888 0.749 1.00 90.75 107 PHE A C 1
ATOM 878 O O . PHE A 1 107 ? 3.625 5.958 -0.279 1.00 90.75 107 PHE A O 1
ATOM 885 N N . VAL A 1 108 ? 3.461 6.225 1.941 1.00 92.62 108 VAL A N 1
ATOM 886 C CA . VAL A 1 108 ? 4.807 6.791 2.125 1.00 92.62 108 VAL A CA 1
ATOM 887 C C . VAL A 1 108 ? 5.893 5.804 1.695 1.00 92.62 108 VAL A C 1
ATOM 889 O O . VAL A 1 108 ? 6.821 6.192 0.989 1.00 92.62 108 VAL A O 1
ATOM 892 N N . PHE A 1 109 ? 5.789 4.528 2.065 1.00 92.50 109 PHE A N 1
ATOM 893 C CA . PHE A 1 109 ? 6.791 3.534 1.677 1.00 92.50 109 PHE A CA 1
ATOM 894 C C . PHE A 1 109 ? 6.770 3.222 0.177 1.00 92.50 109 PHE A C 1
ATOM 896 O O . PHE A 1 109 ? 7.836 3.130 -0.435 1.00 92.50 109 PHE A O 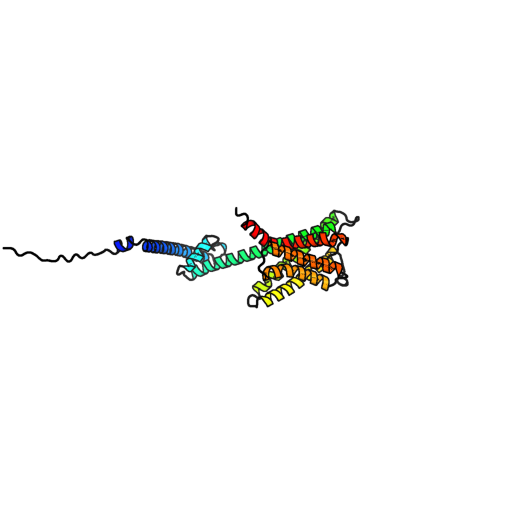1
ATOM 903 N N . ALA A 1 110 ? 5.585 3.135 -0.433 1.00 90.62 110 ALA A N 1
ATOM 904 C CA . ALA A 1 110 ? 5.448 2.990 -1.880 1.00 90.62 110 ALA A CA 1
ATOM 905 C C . ALA A 1 110 ? 6.019 4.213 -2.620 1.00 90.62 110 ALA A C 1
ATOM 907 O O . ALA A 1 110 ? 6.752 4.054 -3.597 1.00 90.62 110 ALA A O 1
ATOM 908 N N . PHE A 1 111 ? 5.757 5.421 -2.108 1.00 94.62 111 PHE A N 1
ATOM 909 C CA . PHE A 1 111 ? 6.309 6.671 -2.630 1.00 94.62 111 PHE A CA 1
ATOM 910 C C . PHE A 1 111 ? 7.837 6.680 -2.586 1.00 94.62 111 PHE A C 1
ATOM 912 O O . PHE A 1 111 ? 8.480 6.955 -3.600 1.00 94.62 111 PHE A O 1
ATOM 919 N N . ILE A 1 112 ? 8.426 6.348 -1.433 1.00 95.12 112 ILE A N 1
ATOM 920 C CA . ILE A 1 112 ? 9.882 6.317 -1.255 1.00 95.12 112 ILE A CA 1
ATOM 921 C C . ILE A 1 112 ? 10.502 5.244 -2.151 1.00 95.12 112 ILE A C 1
ATOM 923 O O . ILE A 1 112 ? 11.446 5.542 -2.876 1.00 95.12 112 ILE A O 1
ATOM 927 N N . GLY A 1 113 ? 9.964 4.021 -2.152 1.00 93.06 113 GLY A N 1
ATOM 928 C CA . GLY A 1 113 ? 10.489 2.925 -2.968 1.00 93.06 113 GLY A CA 1
ATOM 929 C C . GLY A 1 113 ? 10.438 3.227 -4.463 1.00 93.06 113 GLY A C 1
ATOM 930 O O . GLY A 1 113 ? 11.451 3.097 -5.148 1.00 93.06 113 GLY A O 1
ATOM 931 N N . GLY A 1 114 ? 9.295 3.710 -4.960 1.00 92.81 114 GLY A N 1
ATOM 932 C CA . GLY A 1 114 ? 9.151 4.135 -6.352 1.00 92.81 114 GLY A CA 1
ATOM 933 C C . GLY A 1 114 ? 10.090 5.288 -6.711 1.00 92.81 114 GLY A C 1
ATOM 934 O O . GLY A 1 114 ? 10.774 5.225 -7.732 1.00 92.81 114 GLY A O 1
ATOM 935 N N . SER A 1 115 ? 10.193 6.300 -5.842 1.00 94.56 115 SER A N 1
ATOM 936 C CA . SER A 1 115 ? 11.082 7.447 -6.067 1.00 94.56 115 SER A CA 1
ATOM 937 C C . SER A 1 115 ? 12.545 7.029 -6.118 1.00 94.56 115 SER A C 1
ATOM 939 O O . SER A 1 115 ? 13.249 7.393 -7.051 1.00 94.56 115 SER A O 1
ATOM 941 N N . VAL A 1 116 ? 13.010 6.242 -5.147 1.00 95.75 116 VAL A N 1
ATOM 942 C CA . VAL A 1 116 ? 14.406 5.790 -5.074 1.00 95.75 116 VAL A CA 1
ATOM 943 C C . VAL A 1 116 ? 14.755 4.917 -6.274 1.00 95.75 116 VAL A C 1
ATOM 945 O O . VAL A 1 116 ? 15.787 5.151 -6.903 1.00 95.75 116 VAL A O 1
ATOM 948 N N . ALA A 1 117 ? 13.887 3.964 -6.632 1.00 93.25 117 ALA A N 1
ATOM 949 C CA . ALA A 1 117 ? 14.085 3.118 -7.807 1.00 93.25 117 ALA A CA 1
ATOM 950 C C . ALA A 1 117 ? 14.264 3.966 -9.071 1.00 93.25 117 ALA A C 1
ATOM 952 O O . ALA A 1 117 ? 15.190 3.738 -9.853 1.00 93.25 117 ALA A O 1
ATOM 953 N N . MET A 1 118 ? 13.413 4.981 -9.234 1.00 92.12 118 MET A N 1
ATOM 954 C CA . MET A 1 118 ? 13.401 5.792 -10.439 1.00 92.12 118 MET A CA 1
ATOM 955 C C . MET A 1 118 ? 14.515 6.839 -10.484 1.00 92.12 118 MET A C 1
ATOM 957 O O . MET A 1 118 ? 15.097 7.053 -11.544 1.00 92.12 118 MET A O 1
ATOM 961 N N . ILE A 1 119 ? 14.888 7.429 -9.345 1.00 92.38 119 ILE A N 1
ATOM 962 C CA . ILE A 1 119 ? 16.056 8.317 -9.235 1.00 92.38 119 ILE A CA 1
ATOM 963 C C . ILE A 1 119 ? 17.323 7.551 -9.604 1.00 92.38 119 ILE A C 1
ATOM 965 O O . ILE A 1 119 ? 18.119 8.047 -10.398 1.00 92.38 119 ILE A O 1
ATOM 969 N N . LEU A 1 120 ? 17.503 6.341 -9.063 1.00 92.00 120 LEU A N 1
ATOM 970 C CA . LEU A 1 120 ? 18.652 5.487 -9.373 1.00 92.00 120 LEU A CA 1
ATOM 971 C C . LEU A 1 120 ? 18.689 5.129 -10.859 1.00 92.00 120 LEU A C 1
ATOM 973 O O . LEU A 1 120 ? 19.721 5.292 -11.509 1.00 92.00 120 LEU A O 1
ATOM 977 N N . TYR A 1 121 ? 17.555 4.695 -11.410 1.00 90.12 121 TYR A N 1
ATOM 978 C CA . TYR A 1 121 ? 17.442 4.379 -12.829 1.00 90.12 121 TYR A CA 1
ATOM 979 C C . TYR A 1 121 ? 17.776 5.587 -13.716 1.00 90.12 121 TYR A C 1
ATOM 981 O O . TYR A 1 121 ? 18.617 5.475 -14.611 1.00 90.12 121 TYR A O 1
ATOM 989 N N . ALA A 1 122 ? 17.167 6.744 -13.446 1.00 88.25 122 ALA A N 1
ATOM 990 C CA . ALA A 1 122 ? 17.378 7.981 -14.187 1.00 88.25 122 ALA A CA 1
ATOM 991 C C . ALA A 1 122 ? 18.834 8.452 -14.070 1.00 88.25 122 ALA A C 1
ATOM 993 O O . ALA A 1 122 ? 19.445 8.852 -15.057 1.00 88.25 122 ALA A O 1
ATOM 994 N N . TRP A 1 123 ? 19.431 8.343 -12.883 1.00 88.06 123 TRP A N 1
ATOM 995 C CA . TRP A 1 123 ? 20.831 8.686 -12.657 1.00 88.06 123 TRP A CA 1
ATOM 996 C C . TRP A 1 123 ? 21.787 7.849 -13.511 1.00 88.06 123 TRP A C 1
ATOM 998 O O . TRP A 1 123 ? 22.774 8.377 -14.029 1.00 88.06 123 TRP A O 1
ATOM 1008 N N . ILE A 1 124 ? 21.505 6.557 -13.660 1.00 87.38 124 ILE A N 1
ATOM 1009 C CA . ILE A 1 124 ? 22.347 5.646 -14.437 1.00 87.38 124 ILE A CA 1
ATOM 1010 C C . ILE A 1 124 ? 22.105 5.834 -15.941 1.00 87.38 124 ILE A C 1
ATOM 1012 O O . ILE A 1 124 ? 23.066 5.883 -16.703 1.00 87.38 124 ILE A O 1
ATOM 1016 N N . ASN A 1 125 ? 20.846 5.988 -16.367 1.00 83.19 125 ASN A N 1
ATOM 1017 C CA . ASN A 1 125 ? 20.476 5.944 -17.785 1.00 83.19 125 ASN A CA 1
ATOM 1018 C C . ASN A 1 125 ? 20.455 7.310 -18.496 1.00 83.19 125 ASN A C 1
ATOM 1020 O O . ASN A 1 125 ? 20.615 7.358 -19.709 1.00 83.19 125 ASN A O 1
ATOM 1024 N N . LEU A 1 126 ? 20.325 8.433 -17.780 1.00 76.25 126 LEU A N 1
ATOM 1025 C CA . LEU A 1 126 ? 20.353 9.782 -18.379 1.00 76.25 126 LEU A CA 1
ATOM 1026 C C . LEU A 1 126 ? 21.777 10.330 -18.598 1.00 76.25 126 LEU A C 1
ATOM 1028 O O . LEU A 1 126 ? 21.952 11.531 -18.795 1.00 76.25 126 LEU A O 1
ATOM 1032 N N . ALA A 1 127 ? 22.821 9.505 -18.506 1.00 63.16 127 ALA A N 1
ATOM 1033 C CA . ALA A 1 127 ? 24.208 9.960 -18.585 1.00 63.16 127 ALA A CA 1
ATOM 1034 C C . ALA A 1 127 ? 24.681 10.138 -20.043 1.00 63.16 127 ALA A C 1
ATOM 1036 O O . ALA A 1 127 ? 25.386 9.295 -20.586 1.00 63.16 127 ALA A O 1
ATOM 1037 N N . GLY A 1 128 ? 24.313 11.257 -20.671 1.00 62.91 128 GLY A N 1
ATOM 1038 C CA . GLY A 1 128 ? 24.970 11.743 -21.889 1.00 62.91 128 GLY A CA 1
ATOM 1039 C C . GLY A 1 128 ? 26.125 12.701 -21.550 1.00 62.91 128 GLY A C 1
ATOM 1040 O O . GLY A 1 128 ? 25.967 13.509 -20.632 1.00 62.91 128 GLY A O 1
ATOM 1041 N N . PRO A 1 129 ? 27.257 12.690 -22.283 1.00 57.78 129 PRO A N 1
ATOM 1042 C CA . PRO A 1 129 ? 28.408 13.569 -22.017 1.00 57.78 129 PRO A CA 1
ATOM 1043 C C . PRO A 1 129 ? 28.100 15.076 -22.133 1.00 57.78 129 PRO A C 1
ATOM 1045 O O . PRO A 1 129 ? 28.907 15.897 -21.714 1.00 57.78 129 PRO A O 1
ATOM 1048 N N . ALA A 1 130 ? 26.934 15.443 -22.675 1.00 62.00 130 ALA A N 1
ATOM 1049 C CA . ALA A 1 130 ? 26.496 16.823 -22.882 1.00 62.00 130 ALA A CA 1
ATOM 1050 C C . ALA A 1 130 ? 25.589 17.390 -21.768 1.00 62.00 130 ALA A C 1
ATOM 1052 O O . ALA A 1 130 ? 25.240 18.566 -21.822 1.00 62.00 130 ALA A O 1
ATOM 1053 N N . ILE A 1 131 ? 25.177 16.588 -20.777 1.00 69.94 131 ILE A N 1
ATOM 1054 C CA . ILE A 1 131 ? 24.228 17.032 -19.742 1.00 69.94 131 ILE A CA 1
ATOM 1055 C C . ILE A 1 131 ? 24.999 17.543 -18.520 1.00 69.94 131 ILE A C 1
ATOM 1057 O O . ILE A 1 131 ? 25.749 16.799 -17.885 1.00 69.94 131 ILE A O 1
ATOM 1061 N N . LEU A 1 132 ? 24.785 18.812 -18.157 1.00 78.62 132 LEU A N 1
ATOM 1062 C CA . LEU A 1 132 ? 25.339 19.404 -16.937 1.00 78.62 132 LEU A CA 1
ATOM 1063 C C . LEU A 1 132 ? 24.836 18.646 -15.700 1.00 78.62 132 LEU A C 1
ATOM 1065 O O . LEU A 1 132 ? 23.659 18.294 -15.609 1.00 78.62 132 LEU A O 1
ATOM 1069 N N . ILE A 1 133 ? 25.701 18.448 -14.698 1.00 81.81 133 ILE A N 1
ATOM 1070 C CA . ILE A 1 133 ? 25.351 17.670 -13.495 1.00 81.81 133 ILE A CA 1
ATOM 1071 C C . ILE A 1 133 ? 24.106 18.214 -12.777 1.00 81.81 133 ILE A C 1
ATOM 1073 O O . ILE A 1 133 ? 23.276 17.441 -12.305 1.00 81.81 133 ILE A O 1
ATOM 1077 N N . ASN A 1 134 ? 23.923 19.537 -12.781 1.00 83.50 134 ASN A N 1
ATOM 1078 C CA . ASN A 1 134 ? 22.763 20.204 -12.187 1.00 83.50 134 ASN A CA 1
ATOM 1079 C C . ASN A 1 134 ? 21.458 19.841 -12.910 1.00 83.50 134 ASN A C 1
ATOM 1081 O O . ASN A 1 134 ? 20.436 19.598 -12.271 1.00 83.50 134 ASN A O 1
ATOM 1085 N N . GLU A 1 135 ? 21.495 19.750 -14.239 1.00 83.25 135 GLU A N 1
ATOM 1086 C CA . GLU A 1 135 ? 20.338 19.368 -15.047 1.00 83.25 135 GLU A CA 1
ATOM 1087 C C . GLU A 1 135 ? 20.003 17.883 -14.869 1.00 83.25 135 GLU A C 1
ATOM 1089 O O . GLU A 1 135 ? 18.834 17.511 -14.744 1.00 83.25 135 GLU A O 1
ATOM 1094 N N . LYS A 1 136 ? 21.032 17.036 -14.746 1.00 83.38 136 LYS A N 1
ATOM 1095 C CA . LYS A 1 136 ? 20.873 15.612 -14.434 1.00 83.38 136 LYS A CA 1
ATOM 1096 C C . LYS A 1 136 ? 20.181 15.397 -13.087 1.00 83.38 136 LYS A C 1
ATOM 1098 O O . LYS A 1 136 ? 19.236 14.614 -13.009 1.00 83.38 136 LYS A O 1
ATOM 1103 N N . ILE A 1 137 ? 20.624 16.103 -12.042 1.00 86.19 137 ILE A N 1
ATOM 1104 C CA . ILE A 1 137 ? 20.014 16.039 -10.704 1.00 86.19 137 ILE A CA 1
ATOM 1105 C C . ILE A 1 137 ? 18.545 16.471 -10.774 1.00 86.19 137 ILE A C 1
ATOM 1107 O O . ILE A 1 137 ? 17.677 15.761 -10.266 1.00 86.19 137 ILE A O 1
ATOM 1111 N N . GLY A 1 138 ? 18.252 17.585 -11.454 1.00 86.06 138 GLY A N 1
ATOM 1112 C CA . GLY A 1 138 ? 16.885 18.088 -11.609 1.00 86.06 138 GLY A CA 1
ATOM 1113 C C . GLY A 1 138 ? 15.953 17.091 -12.306 1.00 86.06 138 GLY A C 1
ATOM 1114 O O . GLY A 1 138 ? 14.858 16.812 -11.807 1.00 86.06 138 GLY A O 1
ATOM 1115 N N . ARG A 1 139 ? 16.395 16.495 -13.422 1.00 84.56 139 ARG A N 1
ATOM 1116 C CA . ARG A 1 139 ? 15.615 15.491 -14.169 1.00 84.56 139 ARG A CA 1
ATOM 1117 C C . ARG A 1 139 ? 15.426 14.194 -13.377 1.00 84.56 139 ARG A C 1
ATOM 1119 O O . ARG A 1 139 ? 14.324 13.649 -13.360 1.00 84.56 139 ARG A O 1
ATOM 1126 N N . ALA A 1 140 ? 16.456 13.713 -12.680 1.00 87.56 140 ALA A N 1
ATOM 1127 C CA . ALA A 1 140 ? 16.361 12.498 -11.867 1.00 87.56 140 ALA A CA 1
ATOM 1128 C C . ALA A 1 140 ? 15.439 12.678 -10.646 1.00 87.56 140 ALA A C 1
ATOM 1130 O O . ALA A 1 140 ? 14.612 11.813 -10.376 1.00 87.56 140 ALA A O 1
ATOM 1131 N N . LEU A 1 141 ? 15.527 13.807 -9.934 1.00 90.31 141 LEU A N 1
ATOM 1132 C CA . LEU A 1 141 ? 14.683 14.073 -8.762 1.00 90.31 141 LEU A CA 1
ATOM 1133 C C . LEU A 1 141 ? 13.214 14.289 -9.133 1.00 90.31 141 LEU A C 1
ATOM 1135 O O . LEU A 1 141 ? 12.338 13.688 -8.514 1.00 90.31 141 LEU A O 1
ATOM 1139 N N . SER A 1 142 ? 12.940 15.121 -10.142 1.00 87.81 142 SER A N 1
ATOM 1140 C CA . SER A 1 142 ? 11.563 15.381 -10.592 1.00 87.81 142 SER A CA 1
ATOM 1141 C C . SER A 1 142 ? 10.883 14.102 -11.076 1.00 87.81 142 SER A C 1
ATOM 1143 O O . SER A 1 142 ? 9.752 13.816 -10.680 1.00 87.81 142 SER A O 1
ATOM 1145 N N . SER A 1 143 ? 11.600 13.286 -11.853 1.00 85.12 143 SER A N 1
ATOM 1146 C CA . SER A 1 143 ? 11.091 11.994 -12.306 1.00 85.12 143 SER A CA 1
ATOM 1147 C C . SER A 1 143 ? 10.903 10.976 -11.200 1.00 85.12 143 SER A C 1
ATOM 1149 O O . SER A 1 143 ? 9.864 10.321 -11.162 1.00 85.12 143 SER A O 1
ATOM 1151 N N . GLY A 1 144 ? 11.845 10.916 -10.262 1.00 90.62 144 GLY A N 1
ATOM 1152 C CA . GLY A 1 144 ? 11.717 10.194 -9.007 1.00 90.62 144 GLY A CA 1
ATOM 1153 C C . GLY A 1 144 ? 10.407 10.465 -8.294 1.00 90.62 144 GLY A C 1
ATOM 1154 O O . GLY A 1 144 ? 9.591 9.566 -8.113 1.00 90.62 144 GLY A O 1
ATOM 1155 N N . VAL A 1 145 ? 10.202 11.724 -7.913 1.00 93.12 145 VAL A N 1
ATOM 1156 C CA . VAL A 1 145 ? 9.055 12.150 -7.105 1.00 93.12 145 VAL A CA 1
ATOM 1157 C C . VAL A 1 145 ? 7.735 11.883 -7.821 1.00 93.12 145 VAL A C 1
ATOM 1159 O O . VAL A 1 145 ? 6.806 11.363 -7.209 1.00 93.12 145 VAL A O 1
ATOM 1162 N N . LEU A 1 146 ? 7.637 12.199 -9.114 1.00 90.12 146 LEU A N 1
ATOM 1163 C CA . LEU A 1 146 ? 6.401 11.994 -9.873 1.00 90.12 146 LEU A CA 1
ATOM 1164 C C . LEU A 1 146 ? 6.092 10.509 -10.078 1.00 90.12 146 LEU A C 1
ATOM 1166 O O . LEU A 1 146 ? 4.941 10.093 -9.914 1.00 90.12 146 LEU A O 1
ATOM 1170 N N . PHE A 1 147 ? 7.109 9.693 -10.357 1.00 90.69 147 PHE A N 1
ATOM 1171 C CA . PHE A 1 147 ? 6.950 8.247 -10.471 1.00 90.69 147 PHE A CA 1
ATOM 1172 C C . PHE A 1 147 ? 6.554 7.621 -9.129 1.00 90.69 147 PHE A C 1
ATOM 1174 O O . PHE A 1 147 ? 5.585 6.865 -9.057 1.00 90.69 147 PHE A O 1
ATOM 1181 N N . GLY A 1 148 ? 7.238 7.997 -8.045 1.00 92.19 148 GLY A N 1
ATOM 1182 C CA . GLY A 1 148 ? 6.903 7.572 -6.689 1.00 92.19 148 GLY A CA 1
ATOM 1183 C C . GLY A 1 148 ? 5.486 7.966 -6.283 1.00 92.19 148 GLY A C 1
ATOM 1184 O O . GLY A 1 148 ? 4.756 7.138 -5.742 1.00 92.19 148 GLY A O 1
ATOM 1185 N N . LEU A 1 149 ? 5.057 9.196 -6.586 1.00 92.69 149 LEU A N 1
ATOM 1186 C CA . LEU A 1 149 ? 3.700 9.671 -6.295 1.00 92.69 149 LEU A CA 1
ATOM 1187 C C . LEU A 1 149 ? 2.653 8.858 -7.059 1.00 92.69 149 LEU A C 1
ATOM 1189 O O . LEU A 1 149 ? 1.641 8.454 -6.487 1.00 92.69 149 LEU A O 1
ATOM 1193 N N . SER A 1 150 ? 2.926 8.568 -8.330 1.00 89.50 150 SER A N 1
ATOM 1194 C CA . SER A 1 150 ? 2.037 7.782 -9.186 1.00 89.50 150 SER A CA 1
ATOM 1195 C C . SER A 1 150 ? 1.922 6.330 -8.703 1.00 89.50 150 SER A C 1
ATOM 1197 O O . SER A 1 150 ? 0.816 5.786 -8.636 1.00 89.50 150 SER A O 1
ATOM 1199 N N . ILE A 1 151 ? 3.034 5.705 -8.291 1.00 90.06 151 ILE A N 1
ATOM 1200 C CA . ILE A 1 151 ? 3.022 4.370 -7.670 1.00 90.06 151 ILE A CA 1
ATOM 1201 C C . ILE A 1 151 ? 2.235 4.387 -6.360 1.00 90.06 151 ILE A C 1
ATOM 1203 O O . ILE A 1 151 ? 1.385 3.524 -6.147 1.00 90.06 151 ILE A O 1
ATOM 1207 N N . ALA A 1 152 ? 2.479 5.368 -5.490 1.00 90.19 152 ALA A N 1
ATOM 1208 C CA . ALA A 1 152 ? 1.805 5.462 -4.199 1.00 90.19 152 ALA A CA 1
ATOM 1209 C C . ALA A 1 152 ? 0.285 5.633 -4.354 1.00 90.19 152 ALA A C 1
ATOM 1211 O O . ALA A 1 152 ? -0.488 4.978 -3.653 1.00 90.19 152 ALA A O 1
ATOM 1212 N N . LEU A 1 153 ? -0.149 6.445 -5.323 1.00 88.69 153 LEU A N 1
ATOM 1213 C CA . LEU A 1 153 ? -1.559 6.574 -5.698 1.00 88.69 153 LEU A CA 1
ATOM 1214 C C . LEU A 1 153 ? -2.125 5.274 -6.275 1.00 88.69 153 LEU A C 1
ATOM 1216 O O . LEU A 1 153 ? -3.248 4.909 -5.945 1.00 88.69 153 LEU A O 1
ATOM 1220 N N . THR A 1 154 ? -1.357 4.548 -7.089 1.00 86.12 154 THR A N 1
ATOM 1221 C CA . THR A 1 154 ? -1.780 3.244 -7.627 1.00 86.12 154 THR A CA 1
ATOM 1222 C C . THR A 1 154 ? -2.024 2.240 -6.502 1.00 86.12 154 THR A C 1
ATOM 1224 O O . THR A 1 154 ? -3.064 1.584 -6.489 1.00 86.12 154 THR A O 1
ATOM 1227 N N . VAL A 1 155 ? -1.112 2.157 -5.526 1.00 83.31 155 VAL A N 1
ATOM 1228 C CA . VAL A 1 155 ? -1.262 1.292 -4.343 1.00 83.31 155 VAL A CA 1
ATOM 1229 C C . VAL A 1 155 ? -2.513 1.675 -3.550 1.00 83.31 155 VAL A C 1
ATOM 1231 O O . VAL A 1 155 ? -3.307 0.800 -3.213 1.00 83.31 155 VAL A O 1
ATOM 1234 N N . LEU A 1 156 ? -2.733 2.973 -3.330 1.00 83.56 156 LEU A N 1
ATOM 1235 C CA . LEU A 1 156 ? -3.908 3.496 -2.631 1.00 83.56 156 LEU A CA 1
ATOM 1236 C C . LEU A 1 156 ? -5.217 3.115 -3.351 1.00 83.56 156 LEU A C 1
ATOM 1238 O O . LEU A 1 156 ? -6.133 2.525 -2.780 1.00 83.56 156 LEU A O 1
ATOM 1242 N N . VAL A 1 157 ? -5.308 3.414 -4.647 1.00 82.12 157 VAL A N 1
ATOM 1243 C CA . VAL A 1 157 ? -6.518 3.197 -5.453 1.00 82.12 157 VAL A CA 1
ATOM 1244 C C . VAL A 1 157 ? -6.817 1.707 -5.631 1.00 82.12 157 VAL A C 1
ATOM 1246 O O . VAL A 1 157 ? -7.977 1.297 -5.544 1.00 82.12 157 VAL A O 1
ATOM 1249 N N . SER A 1 158 ? -5.780 0.895 -5.847 1.00 76.00 158 SER A N 1
ATOM 1250 C CA . SER A 1 158 ? -5.905 -0.544 -6.084 1.00 76.00 158 SER A CA 1
ATOM 1251 C C . SER A 1 158 ? -6.372 -1.310 -4.843 1.00 76.00 158 SER A C 1
ATOM 1253 O O . SER A 1 158 ? -7.093 -2.303 -4.985 1.00 76.00 158 SER A O 1
ATOM 1255 N N . ASP A 1 159 ? -6.000 -0.865 -3.636 1.00 71.94 159 ASP A N 1
ATOM 1256 C CA . ASP A 1 159 ? -6.294 -1.582 -2.389 1.00 71.94 159 ASP A CA 1
ATOM 1257 C C . ASP A 1 159 ? -7.439 -0.979 -1.554 1.00 71.94 159 ASP A C 1
ATOM 1259 O O . ASP A 1 159 ? -8.221 -1.748 -0.974 1.00 71.94 159 ASP A O 1
ATOM 1263 N N . GLU A 1 160 ? -7.582 0.352 -1.465 1.00 73.38 160 GLU A N 1
ATOM 1264 C CA . GLU A 1 160 ? -8.602 0.972 -0.603 1.00 73.38 160 GLU A CA 1
ATOM 1265 C C . GLU A 1 160 ? -9.993 0.986 -1.240 1.00 73.38 160 GLU A C 1
ATOM 1267 O O . GLU A 1 160 ? -10.960 0.596 -0.572 1.00 73.38 160 GLU A O 1
ATOM 1272 N N . LEU A 1 161 ? -10.123 1.409 -2.506 1.00 71.62 161 LEU A N 1
ATOM 1273 C CA . LEU A 1 161 ? -11.441 1.602 -3.132 1.00 71.62 161 LEU A CA 1
ATOM 1274 C C . LEU A 1 161 ? -12.281 0.313 -3.160 1.00 71.62 161 LEU A C 1
ATOM 1276 O O . LEU A 1 161 ? -13.442 0.357 -2.730 1.00 71.62 161 LEU A O 1
ATOM 1280 N N . PRO A 1 162 ? -11.735 -0.861 -3.550 1.00 70.19 162 PRO A N 1
ATOM 1281 C CA . PRO A 1 162 ? -12.510 -2.100 -3.542 1.00 70.19 162 PRO A CA 1
ATOM 1282 C C . PRO A 1 162 ? -12.904 -2.543 -2.128 1.00 70.19 162 PRO A C 1
ATOM 1284 O O . PRO A 1 162 ? -13.939 -3.181 -1.936 1.00 70.19 162 PRO A O 1
ATOM 1287 N N . SER A 1 163 ? -12.098 -2.211 -1.114 1.00 69.00 163 SER A N 1
ATOM 1288 C CA . SER A 1 163 ? -12.363 -2.620 0.270 1.00 69.00 163 SER A CA 1
ATOM 1289 C C . SER A 1 163 ? -13.535 -1.863 0.907 1.00 69.00 163 SER A C 1
ATOM 1291 O O . SER A 1 163 ? -14.235 -2.426 1.753 1.00 69.00 163 SER A O 1
ATOM 1293 N N . GLN A 1 164 ? -13.766 -0.616 0.485 1.00 71.00 164 GLN A N 1
ATOM 1294 C CA . GLN A 1 164 ? -14.813 0.251 1.026 1.00 71.00 164 GLN A CA 1
ATOM 1295 C C . GLN A 1 164 ? -16.125 0.115 0.250 1.00 71.00 164 GLN A C 1
ATOM 1297 O O . GLN A 1 164 ? -17.162 -0.163 0.851 1.00 71.00 164 GLN A O 1
ATOM 1302 N N . PHE A 1 165 ? -16.075 0.248 -1.079 1.00 72.38 165 PHE A N 1
ATOM 1303 C CA . PHE A 1 165 ? -17.275 0.274 -1.922 1.00 72.38 165 PHE A CA 1
ATOM 1304 C C . PHE A 1 165 ? -17.789 -1.120 -2.282 1.00 72.38 165 PHE A C 1
ATOM 1306 O O . PHE A 1 165 ? -18.995 -1.337 -2.369 1.00 72.38 165 PHE A O 1
ATOM 1313 N N . LEU A 1 166 ? -16.889 -2.094 -2.441 1.00 74.25 166 LEU A N 1
ATOM 1314 C CA . LEU A 1 166 ? -17.234 -3.449 -2.882 1.00 74.25 166 LEU A CA 1
ATOM 1315 C C . LEU A 1 166 ? -17.193 -4.458 -1.730 1.00 74.25 166 LEU A C 1
ATOM 1317 O O . LEU A 1 166 ? -17.049 -5.658 -1.956 1.00 74.25 166 LEU A O 1
ATOM 1321 N N . ARG A 1 167 ? -17.341 -4.004 -0.477 1.00 74.31 167 ARG A N 1
ATOM 1322 C CA . ARG A 1 167 ? -17.278 -4.874 0.713 1.00 74.31 167 ARG A CA 1
ATOM 1323 C C . ARG A 1 167 ? -18.267 -6.046 0.651 1.00 74.31 167 ARG A C 1
ATOM 1325 O O . ARG A 1 167 ? -17.961 -7.119 1.159 1.00 74.31 167 ARG A O 1
ATOM 1332 N N . GLN A 1 168 ? -19.425 -5.833 0.029 1.00 82.69 168 GLN A N 1
ATOM 1333 C CA . GLN A 1 168 ? 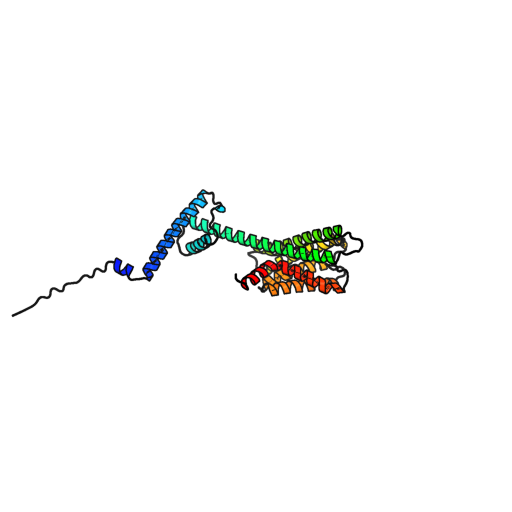-20.500 -6.822 -0.113 1.00 82.69 168 GLN A CA 1
ATOM 1334 C C . GLN A 1 168 ? -20.256 -7.822 -1.260 1.00 82.69 168 GLN A C 1
ATOM 1336 O O . GLN A 1 168 ? -20.964 -8.819 -1.377 1.00 82.69 168 GLN A O 1
ATOM 1341 N N . TRP A 1 169 ? -19.267 -7.567 -2.121 1.00 82.75 169 TRP A N 1
ATOM 1342 C CA . TRP A 1 169 ? -18.989 -8.388 -3.295 1.00 82.75 169 TRP A CA 1
ATOM 1343 C C . TRP A 1 169 ? -18.135 -9.615 -2.950 1.00 82.75 169 TRP A C 1
ATOM 1345 O O . TRP A 1 169 ? -17.338 -9.622 -2.002 1.00 82.75 169 TRP A O 1
ATOM 1355 N N . LYS A 1 170 ? -18.244 -10.659 -3.783 1.00 86.62 170 LYS A N 1
ATOM 1356 C CA . LYS A 1 170 ? -17.420 -11.872 -3.672 1.00 86.62 170 LYS A CA 1
ATOM 1357 C C . LYS A 1 170 ? -15.917 -11.518 -3.711 1.00 86.62 170 LYS A C 1
ATOM 1359 O O . LYS A 1 170 ? -15.515 -10.536 -4.339 1.00 86.62 170 LYS A O 1
ATOM 1364 N N . PRO A 1 171 ? -15.047 -12.293 -3.037 1.00 81.69 171 PRO A N 1
ATOM 1365 C CA . PRO A 1 171 ? -13.607 -12.013 -3.001 1.00 81.69 171 PRO A CA 1
ATOM 1366 C C . PRO A 1 171 ? -12.968 -11.986 -4.398 1.00 81.69 171 PRO A C 1
ATOM 1368 O O . PRO A 1 171 ? -12.158 -11.107 -4.671 1.00 81.69 171 PRO A O 1
ATOM 1371 N N . TRP A 1 172 ? -13.398 -12.867 -5.306 1.00 82.00 172 TRP A N 1
ATOM 1372 C CA . TRP A 1 172 ? -12.898 -12.907 -6.683 1.00 82.00 172 TRP A CA 1
ATOM 1373 C C . TRP A 1 172 ? -13.228 -11.649 -7.485 1.00 82.00 172 TRP A C 1
ATOM 1375 O O . TRP A 1 172 ? -12.354 -11.104 -8.148 1.00 82.00 172 TRP A O 1
ATOM 1385 N N . SER A 1 173 ? -14.452 -11.128 -7.383 1.00 84.50 173 SER A N 1
ATOM 1386 C CA . SER A 1 173 ? -14.825 -9.904 -8.098 1.00 84.50 173 SER A CA 1
ATOM 1387 C C . SER A 1 173 ? -14.078 -8.677 -7.568 1.00 84.50 173 SER A C 1
ATOM 1389 O O . SER A 1 173 ? -13.708 -7.808 -8.348 1.00 84.50 173 SER A O 1
ATOM 1391 N N . ARG A 1 174 ? -13.779 -8.627 -6.260 1.00 82.62 174 ARG A N 1
ATOM 1392 C CA . ARG A 1 174 ? -12.921 -7.577 -5.684 1.00 82.62 174 ARG A CA 1
ATOM 1393 C C . ARG A 1 174 ? -11.493 -7.644 -6.221 1.00 82.62 174 ARG A C 1
ATOM 1395 O O . ARG A 1 174 ? -10.927 -6.605 -6.538 1.00 82.62 174 ARG A O 1
ATOM 1402 N N . LEU A 1 175 ? -10.937 -8.849 -6.342 1.00 83.62 175 LEU A N 1
ATOM 1403 C CA . LEU A 1 175 ? -9.609 -9.067 -6.915 1.00 83.62 175 LEU A CA 1
ATOM 1404 C C . LEU A 1 175 ? -9.565 -8.627 -8.381 1.00 83.62 175 LEU A C 1
ATOM 1406 O O . LEU A 1 175 ? -8.644 -7.918 -8.763 1.00 83.62 175 LEU A O 1
ATOM 1410 N N . VAL A 1 176 ? -10.575 -8.980 -9.182 1.00 86.94 176 VAL A N 1
ATOM 1411 C CA . VAL A 1 176 ? -10.651 -8.569 -10.594 1.00 86.94 176 VAL A CA 1
ATOM 1412 C C . VAL A 1 176 ? -10.726 -7.048 -10.725 1.00 86.94 176 VAL A C 1
ATOM 1414 O O . VAL A 1 176 ? -9.974 -6.473 -11.504 1.00 86.94 176 VAL A O 1
ATOM 1417 N N . VAL A 1 177 ? -11.574 -6.376 -9.940 1.00 86.81 177 VAL A N 1
ATOM 1418 C CA . VAL A 1 177 ? -11.659 -4.905 -9.971 1.00 86.81 177 VAL A CA 1
ATOM 1419 C C . VAL A 1 177 ? -10.348 -4.260 -9.515 1.00 86.81 177 VAL A C 1
ATOM 1421 O O . VAL A 1 177 ? -9.910 -3.295 -10.130 1.00 86.81 177 VAL A O 1
ATOM 1424 N N . SER A 1 178 ? -9.701 -4.807 -8.482 1.00 84.06 178 SER A N 1
ATOM 1425 C CA . SER A 1 178 ? -8.383 -4.352 -8.023 1.00 84.06 178 SER A CA 1
ATOM 1426 C C . SER A 1 178 ? -7.326 -4.502 -9.122 1.00 84.06 178 SER A C 1
ATOM 1428 O O . SER A 1 178 ? -6.629 -3.540 -9.421 1.00 84.06 178 SER A O 1
ATOM 1430 N N . LEU A 1 179 ? -7.276 -5.651 -9.809 1.00 88.06 179 LEU A N 1
ATOM 1431 C CA . LEU A 1 179 ? -6.375 -5.864 -10.943 1.00 88.06 179 LEU A CA 1
ATOM 1432 C C . LEU A 1 179 ? -6.653 -4.896 -12.095 1.00 88.06 179 LEU A C 1
ATOM 1434 O O . LEU A 1 179 ? -5.708 -4.345 -12.649 1.00 88.06 179 LEU A O 1
ATOM 1438 N N . LEU A 1 180 ? -7.918 -4.659 -12.451 1.00 89.06 180 LEU A N 1
ATOM 1439 C CA . LEU A 1 180 ? -8.278 -3.737 -13.533 1.00 89.06 180 LEU A CA 1
ATOM 1440 C C . LEU A 1 180 ? -7.916 -2.287 -13.193 1.00 89.06 180 LEU A C 1
ATOM 1442 O O . LEU A 1 180 ? -7.266 -1.613 -13.994 1.00 89.06 180 LEU A O 1
ATOM 1446 N N . LEU A 1 181 ? -8.294 -1.812 -12.003 1.00 87.81 181 LEU A N 1
ATOM 1447 C CA . LEU A 1 181 ? -7.968 -0.458 -11.548 1.00 87.81 181 LEU A CA 1
ATOM 1448 C C . LEU A 1 181 ? -6.459 -0.279 -11.396 1.00 87.81 181 LEU A C 1
ATOM 1450 O O . LEU A 1 181 ? -5.904 0.677 -11.930 1.00 87.81 181 LEU A O 1
ATOM 1454 N N . GLY A 1 182 ? -5.789 -1.217 -10.729 1.00 87.31 182 GLY A N 1
ATOM 1455 C CA . GLY A 1 182 ? -4.346 -1.176 -10.542 1.00 87.31 182 GLY A CA 1
ATOM 1456 C C . GLY A 1 182 ? -3.594 -1.231 -11.868 1.00 87.31 182 GLY A C 1
ATOM 1457 O O . GLY A 1 182 ? -2.684 -0.438 -12.072 1.00 87.31 182 GLY A O 1
ATOM 1458 N N . THR A 1 183 ? -4.020 -2.065 -12.823 1.00 90.50 183 THR A N 1
ATOM 1459 C CA . THR A 1 183 ? -3.412 -2.095 -14.165 1.00 90.50 183 THR A CA 1
ATOM 1460 C C . THR A 1 183 ? -3.631 -0.774 -14.892 1.00 90.50 183 THR A C 1
ATOM 1462 O O . THR A 1 183 ? -2.693 -0.257 -15.489 1.00 90.50 183 THR A O 1
ATOM 1465 N N . THR A 1 184 ? -4.823 -0.177 -14.801 1.00 89.25 184 THR A N 1
ATOM 1466 C CA . THR A 1 184 ? -5.122 1.123 -15.428 1.00 89.25 184 THR A CA 1
ATOM 1467 C C . THR A 1 184 ? -4.218 2.226 -14.873 1.00 89.25 184 THR A C 1
ATOM 1469 O O . THR A 1 184 ? -3.550 2.925 -15.632 1.00 89.25 184 THR A O 1
ATOM 1472 N N . PHE A 1 185 ? -4.128 2.346 -13.547 1.00 88.75 185 PHE A N 1
ATOM 1473 C CA . PHE A 1 185 ? -3.267 3.339 -12.900 1.00 88.75 185 PHE A CA 1
ATOM 1474 C C . PHE A 1 185 ? -1.776 3.031 -13.090 1.00 88.75 185 PHE A C 1
ATOM 1476 O O . PHE A 1 185 ? -0.994 3.937 -13.359 1.00 88.75 185 PHE A O 1
ATOM 1483 N N . GLY A 1 186 ? -1.378 1.761 -13.062 1.00 89.31 186 GLY A N 1
ATOM 1484 C CA . GLY A 1 186 ? -0.015 1.331 -13.361 1.00 89.31 186 GLY A CA 1
ATOM 1485 C C . GLY A 1 186 ? 0.393 1.622 -14.809 1.00 89.31 186 GLY A C 1
ATOM 1486 O O . GLY A 1 186 ? 1.524 2.020 -15.059 1.00 89.31 186 GLY A O 1
ATOM 1487 N N . THR A 1 187 ? -0.533 1.511 -15.762 1.00 89.88 187 THR A N 1
ATOM 1488 C CA . THR A 1 187 ? -0.311 1.925 -17.159 1.00 89.88 187 THR A CA 1
ATOM 1489 C C . THR A 1 187 ? -0.040 3.428 -17.230 1.00 89.88 187 THR A C 1
ATOM 1491 O O . THR A 1 187 ? 0.888 3.855 -17.915 1.00 89.88 187 THR A O 1
ATOM 1494 N N . LEU A 1 188 ? -0.793 4.235 -16.468 1.00 86.56 188 LEU A N 1
ATOM 1495 C CA . LEU A 1 188 ? -0.563 5.680 -16.363 1.00 86.56 188 LEU A CA 1
ATOM 1496 C C . LEU A 1 188 ? 0.791 6.014 -15.723 1.00 86.56 188 LEU A C 1
ATOM 1498 O O . LEU A 1 188 ? 1.434 6.961 -16.164 1.00 86.56 188 LEU A O 1
ATOM 1502 N N . VAL A 1 189 ? 1.255 5.238 -14.736 1.00 88.94 189 VAL A N 1
ATOM 1503 C CA . VAL A 1 189 ? 2.590 5.401 -14.127 1.00 88.94 189 VAL A CA 1
ATOM 1504 C C . VAL A 1 189 ? 3.685 5.277 -15.191 1.00 88.94 189 VAL A C 1
ATOM 1506 O O . VAL A 1 189 ? 4.531 6.164 -15.321 1.00 88.94 189 VAL A O 1
ATOM 1509 N N . TRP A 1 190 ? 3.655 4.201 -15.982 1.00 88.00 190 TRP A N 1
ATOM 1510 C CA . TRP A 1 190 ? 4.653 3.966 -17.029 1.00 88.00 190 TRP A CA 1
ATOM 1511 C C . TRP A 1 190 ? 4.520 4.953 -18.196 1.00 88.00 190 TRP A C 1
ATOM 1513 O O . TRP A 1 190 ? 5.530 5.438 -18.704 1.00 88.00 190 TRP A O 1
ATOM 1523 N N . GLY A 1 191 ? 3.293 5.324 -18.571 1.00 85.62 191 GLY A N 1
ATOM 1524 C CA . GLY A 1 191 ? 3.045 6.346 -19.592 1.00 85.62 191 GLY A CA 1
ATOM 1525 C C . GLY A 1 191 ? 3.534 7.734 -19.164 1.00 85.62 191 GLY A C 1
ATOM 1526 O O . GLY A 1 191 ? 4.174 8.436 -19.947 1.00 85.62 191 GLY A O 1
ATOM 1527 N N . SER A 1 192 ? 3.321 8.108 -17.896 1.00 82.44 192 SER A N 1
ATOM 1528 C CA . SER A 1 192 ? 3.852 9.349 -17.317 1.00 82.44 192 SER A CA 1
ATOM 1529 C C . SER A 1 192 ? 5.377 9.375 -17.360 1.00 82.44 192 SER A C 1
ATOM 1531 O O . SER A 1 192 ? 5.954 10.429 -17.622 1.00 82.44 192 SER A O 1
ATOM 1533 N N . TYR A 1 193 ? 6.032 8.238 -17.114 1.00 82.56 193 TYR A N 1
ATOM 1534 C CA . TYR A 1 193 ? 7.478 8.112 -17.262 1.00 82.56 193 TYR A CA 1
ATOM 1535 C C . TYR A 1 193 ? 7.922 8.341 -18.713 1.00 82.56 193 TYR A C 1
ATOM 1537 O O . TYR A 1 193 ? 8.787 9.186 -18.942 1.00 82.56 193 TYR A O 1
ATOM 1545 N N . GLN A 1 194 ? 7.337 7.637 -19.686 1.00 80.56 194 GLN A N 1
ATOM 1546 C CA . GLN A 1 194 ? 7.747 7.757 -21.089 1.00 80.56 194 GLN A CA 1
ATOM 1547 C C . GLN A 1 194 ? 7.589 9.189 -21.611 1.00 80.56 194 GLN A C 1
ATOM 1549 O O . GLN A 1 194 ? 8.507 9.728 -22.229 1.00 80.56 194 GLN A O 1
ATOM 1554 N N . TRP A 1 195 ? 6.466 9.838 -21.298 1.00 76.88 195 TRP A N 1
ATOM 1555 C CA . TRP A 1 195 ? 6.222 11.211 -21.732 1.00 76.88 195 TRP A CA 1
ATOM 1556 C C . TRP A 1 195 ? 7.182 12.213 -21.080 1.00 76.88 195 TRP A C 1
ATOM 1558 O O . TRP A 1 195 ? 7.696 13.108 -21.742 1.00 76.88 195 TRP A O 1
ATOM 1568 N N . MET A 1 196 ? 7.459 12.064 -19.786 1.00 70.56 196 MET A N 1
ATOM 1569 C CA . MET A 1 196 ? 8.196 13.079 -19.035 1.00 70.56 196 MET A CA 1
ATOM 1570 C C . MET A 1 196 ? 9.716 12.893 -19.059 1.00 70.56 196 MET A C 1
ATOM 1572 O O . MET A 1 196 ? 10.455 13.876 -19.048 1.00 70.56 196 MET A O 1
ATOM 1576 N N . LEU A 1 197 ? 10.199 11.649 -19.047 1.00 67.38 197 LEU A N 1
ATOM 1577 C CA . LEU A 1 197 ? 11.635 11.365 -19.035 1.00 67.38 197 LEU A CA 1
ATOM 1578 C C . LEU A 1 197 ? 12.209 11.163 -20.429 1.00 67.38 197 LEU A C 1
ATOM 1580 O O . LEU A 1 197 ? 13.339 11.581 -20.675 1.00 67.38 197 LEU A O 1
ATOM 1584 N N . LEU A 1 198 ? 11.452 10.527 -21.323 1.00 66.69 198 LEU A N 1
ATOM 1585 C CA . LEU A 1 198 ? 11.927 10.221 -22.671 1.00 66.69 198 LEU A CA 1
ATOM 1586 C C . LEU A 1 198 ? 11.405 11.206 -23.718 1.00 66.69 198 LEU A C 1
ATOM 1588 O O . LEU A 1 198 ? 11.881 11.167 -24.847 1.00 66.69 198 LEU A O 1
ATOM 1592 N N . TYR A 1 199 ? 10.460 12.087 -23.357 1.00 67.50 199 TYR A N 1
ATOM 1593 C CA . TYR A 1 199 ? 9.770 12.980 -24.296 1.00 67.50 199 TYR A CA 1
ATOM 1594 C C . TYR A 1 199 ? 9.171 12.229 -25.498 1.00 67.50 199 TYR A C 1
ATOM 1596 O O . TYR A 1 199 ? 8.970 12.819 -26.560 1.00 67.50 199 TYR A O 1
ATOM 1604 N N . LEU A 1 200 ? 8.884 10.928 -25.339 1.00 61.97 200 LEU A N 1
ATOM 1605 C CA . LEU A 1 200 ? 8.299 10.123 -26.404 1.00 61.97 200 LEU A CA 1
ATOM 1606 C C . LEU A 1 200 ? 6.870 10.600 -26.683 1.00 61.97 200 LEU A C 1
ATOM 1608 O O . LEU A 1 200 ? 6.101 10.907 -25.764 1.00 61.97 200 LEU A O 1
ATOM 1612 N N . SER A 1 201 ? 6.512 10.648 -27.965 1.00 59.66 201 SER A N 1
ATOM 1613 C CA . SER A 1 201 ? 5.154 10.974 -28.390 1.00 59.66 201 SER A CA 1
ATOM 1614 C C . SER A 1 201 ? 4.191 9.839 -28.008 1.00 59.66 201 SER A C 1
ATOM 1616 O O . SER A 1 201 ? 4.540 8.661 -28.067 1.00 59.66 201 SER A O 1
ATOM 1618 N N . VAL A 1 202 ? 2.946 10.171 -27.637 1.00 59.06 202 VAL A N 1
ATOM 1619 C CA . VAL A 1 202 ? 1.911 9.166 -27.294 1.00 59.06 202 VAL A CA 1
ATOM 1620 C C . VAL A 1 202 ? 1.648 8.202 -28.463 1.00 59.06 202 VAL A C 1
ATOM 1622 O O . VAL A 1 202 ? 1.245 7.066 -28.242 1.00 59.06 202 VAL A O 1
ATOM 1625 N N . SER A 1 203 ? 1.923 8.625 -29.702 1.00 59.88 203 SER A N 1
ATOM 1626 C CA . SER A 1 203 ? 1.819 7.802 -30.914 1.00 59.88 203 SER A CA 1
ATOM 1627 C C . SER A 1 203 ? 2.880 6.705 -31.041 1.00 59.88 203 SER A C 1
ATOM 1629 O O . SER A 1 203 ? 2.678 5.775 -31.814 1.00 59.88 203 SER A O 1
ATOM 1631 N N . GLU A 1 204 ? 3.993 6.798 -30.310 1.00 63.75 204 GLU A N 1
ATOM 1632 C CA . GLU A 1 204 ? 5.073 5.797 -30.312 1.00 63.75 204 GLU A CA 1
ATOM 1633 C C . GLU A 1 204 ? 4.975 4.815 -29.132 1.00 63.75 204 GLU A C 1
ATOM 1635 O O . GLU A 1 204 ? 5.669 3.797 -29.101 1.00 63.75 204 GLU A O 1
ATOM 1640 N N . ALA A 1 205 ? 4.109 5.100 -28.157 1.00 67.06 205 ALA A N 1
ATOM 1641 C CA . ALA A 1 205 ? 3.926 4.260 -26.985 1.00 67.06 205 ALA A CA 1
ATOM 1642 C C . ALA A 1 205 ? 3.109 3.003 -27.326 1.00 67.06 205 ALA A C 1
ATOM 1644 O O . ALA A 1 205 ? 1.949 3.091 -27.734 1.00 67.06 205 ALA A O 1
ATOM 1645 N N . ASP A 1 206 ? 3.684 1.819 -27.098 1.00 81.00 206 ASP A N 1
ATOM 1646 C CA . ASP A 1 206 ? 2.924 0.573 -27.151 1.00 81.00 206 ASP A CA 1
ATOM 1647 C C . ASP A 1 206 ? 2.110 0.418 -25.861 1.00 81.00 206 ASP A C 1
ATOM 1649 O O . ASP A 1 206 ? 2.629 0.125 -24.778 1.00 81.00 206 ASP A O 1
ATOM 1653 N N . PHE A 1 207 ? 0.797 0.620 -25.980 1.00 84.44 207 PHE A N 1
ATOM 1654 C CA . PHE A 1 207 ? -0.135 0.454 -24.871 1.00 84.44 207 PHE A CA 1
ATOM 1655 C C . PHE A 1 207 ? -0.055 -0.951 -24.258 1.00 84.44 207 PHE A C 1
ATOM 1657 O O . PHE A 1 207 ? -0.233 -1.087 -23.048 1.00 84.44 207 PHE A O 1
ATOM 1664 N N . ALA A 1 208 ? 0.254 -1.989 -25.045 1.00 86.81 208 ALA A N 1
ATOM 1665 C CA . ALA A 1 208 ? 0.415 -3.342 -24.523 1.00 86.81 208 ALA A CA 1
ATOM 1666 C C . ALA A 1 208 ? 1.629 -3.444 -23.587 1.00 86.81 208 ALA A C 1
ATOM 1668 O O . ALA A 1 208 ? 1.526 -4.068 -22.529 1.00 86.81 208 ALA A O 1
ATOM 1669 N N . ALA A 1 209 ? 2.743 -2.780 -23.915 1.00 87.56 209 ALA A N 1
ATOM 1670 C CA . ALA A 1 209 ? 3.922 -2.713 -23.051 1.00 87.56 209 ALA A CA 1
ATOM 1671 C C . ALA A 1 209 ? 3.611 -1.995 -21.730 1.00 87.56 209 ALA A C 1
ATOM 1673 O O . ALA A 1 209 ? 3.938 -2.493 -20.649 1.00 87.56 209 ALA A O 1
ATOM 1674 N N . LEU A 1 210 ? 2.929 -0.848 -21.806 1.00 89.69 210 LEU A N 1
ATOM 1675 C CA . LEU A 1 210 ? 2.534 -0.067 -20.629 1.00 89.69 210 LEU A CA 1
ATOM 1676 C C . LEU A 1 210 ? 1.545 -0.833 -19.738 1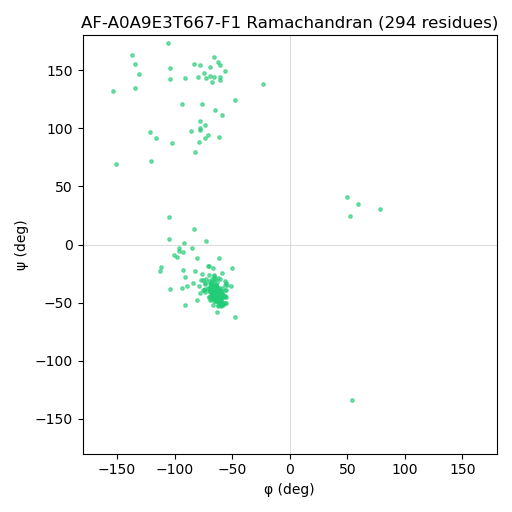.00 89.69 210 LEU A C 1
ATOM 1678 O O . LEU A 1 210 ? 1.703 -0.861 -18.514 1.00 89.69 210 LEU A O 1
ATOM 1682 N N . ALA A 1 211 ? 0.559 -1.493 -20.348 1.00 90.69 211 ALA A N 1
ATOM 1683 C CA . ALA A 1 211 ? -0.417 -2.321 -19.650 1.00 90.69 211 ALA A CA 1
ATOM 1684 C C . ALA A 1 211 ? 0.237 -3.541 -18.997 1.00 90.69 211 ALA A C 1
ATOM 1686 O O . ALA A 1 211 ? -0.101 -3.879 -17.864 1.00 90.69 211 ALA A O 1
ATOM 1687 N N . LEU A 1 212 ? 1.217 -4.164 -19.656 1.00 92.94 212 LEU A N 1
ATOM 1688 C CA . LEU A 1 212 ? 2.005 -5.255 -19.088 1.00 92.94 212 LEU A CA 1
ATOM 1689 C C . LEU A 1 212 ? 2.810 -4.789 -17.867 1.00 92.94 212 LEU A C 1
ATOM 1691 O O . LEU A 1 212 ? 2.794 -5.462 -16.835 1.00 92.94 212 LEU A O 1
ATOM 1695 N N . GLY A 1 213 ? 3.438 -3.612 -17.937 1.00 90.81 213 GLY A N 1
ATOM 1696 C CA . GLY A 1 213 ? 4.110 -2.999 -16.790 1.00 90.81 213 GLY A CA 1
ATOM 1697 C C . GLY A 1 213 ? 3.147 -2.693 -15.633 1.00 90.81 213 GLY A C 1
ATOM 1698 O O . GLY A 1 213 ? 3.461 -2.964 -14.469 1.00 90.81 213 GLY A O 1
ATOM 1699 N N . GLY A 1 214 ? 1.959 -2.157 -15.929 1.00 91.50 214 GLY A N 1
ATOM 1700 C CA . GLY A 1 214 ? 0.926 -1.873 -14.926 1.00 91.50 214 GLY A CA 1
ATOM 1701 C C . GLY A 1 214 ? 0.351 -3.137 -14.280 1.00 91.50 214 GLY A C 1
ATOM 1702 O O . GLY A 1 214 ? 0.166 -3.199 -13.058 1.00 91.50 214 GLY A O 1
ATOM 1703 N N . LEU A 1 215 ? 0.124 -4.175 -15.086 1.00 92.44 215 LEU A N 1
ATOM 1704 C CA . LEU A 1 215 ? -0.345 -5.480 -14.635 1.00 92.44 215 LEU A CA 1
ATOM 1705 C C . LEU A 1 215 ? 0.701 -6.159 -13.758 1.00 92.44 215 LEU A C 1
ATOM 1707 O O . LEU A 1 215 ? 0.342 -6.717 -12.725 1.00 92.44 215 LEU A O 1
ATOM 1711 N N . ALA A 1 216 ? 1.982 -6.086 -14.118 1.00 92.19 216 ALA A N 1
ATOM 1712 C CA . ALA A 1 216 ? 3.067 -6.661 -13.330 1.00 92.19 216 ALA A CA 1
ATOM 1713 C C . ALA A 1 216 ? 3.200 -5.996 -11.951 1.00 92.19 216 ALA A C 1
ATOM 1715 O O . ALA A 1 216 ? 3.276 -6.702 -10.942 1.00 92.19 216 ALA A O 1
ATOM 1716 N N . LEU A 1 217 ? 3.131 -4.655 -11.899 1.00 89.62 217 LEU A N 1
ATOM 1717 C CA . LEU A 1 217 ? 3.090 -3.896 -10.641 1.00 89.62 217 LEU A CA 1
ATOM 1718 C C . LEU A 1 217 ? 1.937 -4.371 -9.757 1.00 89.62 217 LEU A C 1
ATOM 1720 O O . LEU A 1 217 ? 2.139 -4.701 -8.592 1.00 89.62 217 LEU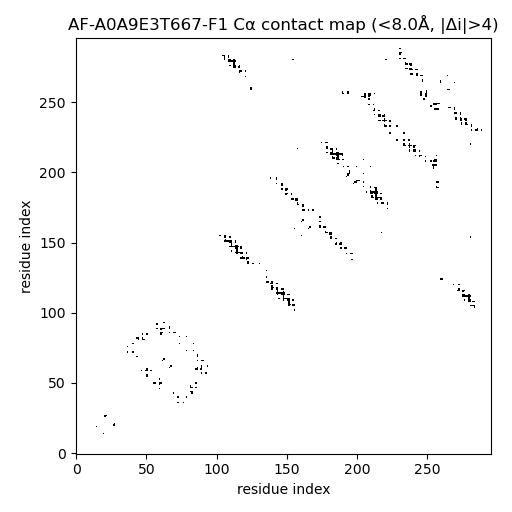 A O 1
ATOM 1724 N N . THR A 1 218 ? 0.735 -4.462 -10.321 1.00 89.06 218 THR A N 1
ATOM 1725 C CA . THR A 1 218 ? -0.475 -4.778 -9.552 1.00 89.06 218 THR A CA 1
ATOM 1726 C C . THR A 1 218 ? -0.538 -6.249 -9.144 1.00 89.06 218 THR A C 1
ATOM 1728 O O . THR A 1 218 ? -0.946 -6.572 -8.029 1.00 89.06 218 THR A O 1
ATOM 1731 N N . SER A 1 219 ? -0.101 -7.155 -10.019 1.00 86.88 219 SER A N 1
ATOM 1732 C CA . SER A 1 219 ? -0.152 -8.600 -9.789 1.00 86.88 219 SER A CA 1
ATOM 1733 C C . SER A 1 219 ? 0.712 -9.008 -8.604 1.00 86.88 219 SER A C 1
ATOM 1735 O O . SER A 1 219 ? 0.258 -9.797 -7.780 1.00 86.88 219 SER A O 1
ATOM 1737 N N . GLY A 1 220 ? 1.910 -8.433 -8.450 1.00 81.75 220 GLY A N 1
ATOM 1738 C CA . GLY A 1 220 ? 2.761 -8.721 -7.293 1.00 81.75 220 GLY A CA 1
ATOM 1739 C C . GLY A 1 220 ? 2.065 -8.430 -5.957 1.00 81.75 220 GLY A C 1
ATOM 1740 O O . GLY A 1 220 ? 2.042 -9.283 -5.063 1.00 81.75 220 GLY A O 1
ATOM 1741 N N . PHE A 1 221 ? 1.392 -7.281 -5.846 1.00 78.88 221 PHE A N 1
ATOM 1742 C CA . PHE A 1 221 ? 0.631 -6.915 -4.647 1.00 78.88 221 PHE A CA 1
ATOM 1743 C C . PHE A 1 221 ? -0.638 -7.759 -4.468 1.00 78.88 221 PHE A C 1
ATOM 1745 O O . PHE A 1 221 ? -0.895 -8.280 -3.377 1.00 78.88 221 PHE A O 1
ATOM 1752 N N . ALA A 1 222 ? -1.406 -7.956 -5.542 1.00 80.19 222 ALA A N 1
ATOM 1753 C CA . ALA A 1 222 ? -2.664 -8.694 -5.505 1.00 80.19 222 ALA A CA 1
ATOM 1754 C C . ALA A 1 222 ? -2.464 -10.184 -5.174 1.00 80.19 222 ALA A C 1
ATOM 1756 O O . ALA A 1 222 ? -3.177 -10.722 -4.319 1.00 80.19 222 ALA A O 1
ATOM 1757 N N . LEU A 1 223 ? -1.477 -10.851 -5.789 1.00 79.94 223 LEU A N 1
ATOM 1758 C CA . LEU A 1 223 ? -1.173 -12.261 -5.515 1.00 79.94 223 LEU A CA 1
ATOM 1759 C C . LEU A 1 223 ? -0.695 -12.465 -4.078 1.00 79.94 223 LEU A C 1
ATOM 1761 O O . LEU A 1 223 ? -1.165 -13.382 -3.403 1.00 79.94 223 LEU A O 1
ATOM 1765 N N . SER A 1 224 ? 0.181 -11.590 -3.582 1.00 77.44 224 SER A N 1
ATOM 1766 C CA . SER A 1 224 ? 0.684 -11.665 -2.204 1.00 77.44 224 SER A CA 1
ATOM 1767 C C . SER A 1 224 ? -0.460 -11.675 -1.183 1.00 77.44 224 SER A C 1
ATOM 1769 O O . SER A 1 224 ? -0.454 -12.446 -0.219 1.00 77.44 224 SER A O 1
ATOM 1771 N N . ARG A 1 225 ? -1.500 -10.873 -1.446 1.00 75.31 225 ARG A N 1
ATOM 1772 C CA . ARG A 1 225 ? -2.713 -10.801 -0.626 1.00 75.31 225 ARG A CA 1
ATOM 1773 C C . ARG A 1 225 ? -3.619 -12.021 -0.797 1.00 75.31 225 ARG A C 1
ATOM 1775 O O . ARG A 1 225 ? -4.173 -12.503 0.192 1.00 75.31 225 ARG A O 1
ATOM 1782 N N . ALA A 1 226 ? -3.775 -12.517 -2.025 1.00 76.56 226 ALA A N 1
ATOM 1783 C CA . ALA A 1 226 ? -4.630 -13.663 -2.338 1.00 76.56 226 ALA A CA 1
ATOM 1784 C C . ALA A 1 226 ? -4.132 -14.960 -1.680 1.00 76.56 226 ALA A C 1
ATOM 1786 O O . ALA A 1 226 ? -4.927 -15.703 -1.105 1.00 76.56 226 ALA A O 1
ATOM 1787 N N . PHE A 1 227 ? -2.817 -15.193 -1.705 1.00 80.38 227 PHE A N 1
ATOM 1788 C CA . PHE A 1 227 ? -2.193 -16.413 -1.187 1.00 80.38 227 PHE A CA 1
ATOM 1789 C C . PHE A 1 227 ? -1.756 -16.323 0.287 1.00 80.38 227 PHE A C 1
ATOM 1791 O O . PHE A 1 227 ? -1.228 -17.296 0.817 1.00 80.38 227 PHE A O 1
ATOM 1798 N N . ARG A 1 228 ? -1.995 -15.188 0.971 1.00 80.12 228 ARG A N 1
ATOM 1799 C CA . ARG A 1 228 ? -1.607 -14.948 2.382 1.00 80.12 228 ARG A CA 1
ATOM 1800 C C . ARG A 1 228 ? -0.135 -15.284 2.668 1.00 80.12 228 ARG A C 1
ATOM 1802 O O . ARG A 1 228 ? 0.194 -15.874 3.695 1.00 80.12 228 ARG A O 1
ATOM 1809 N N . VAL A 1 229 ? 0.735 -14.924 1.735 1.00 83.19 229 VAL A N 1
ATOM 1810 C CA . VAL A 1 229 ? 2.173 -15.202 1.795 1.00 83.19 229 VAL A CA 1
ATOM 1811 C C . VAL A 1 229 ? 2.834 -14.267 2.819 1.00 83.19 229 VAL A C 1
ATOM 1813 O O . VAL A 1 229 ? 2.382 -13.137 3.007 1.00 83.19 229 VAL A O 1
ATOM 1816 N N . SER A 1 230 ? 3.884 -14.729 3.507 1.00 86.81 230 SER A N 1
ATOM 1817 C CA . SER A 1 230 ? 4.665 -13.878 4.418 1.00 86.81 230 SER A CA 1
ATOM 1818 C C . SER A 1 230 ? 5.413 -12.771 3.660 1.00 86.81 230 SER A C 1
ATOM 1820 O O . SER A 1 230 ? 5.589 -12.840 2.441 1.00 86.81 230 SER A O 1
ATOM 1822 N N . SER A 1 231 ? 5.844 -11.725 4.371 1.00 86.62 231 SER A N 1
ATOM 1823 C CA . SER A 1 231 ? 6.337 -10.484 3.749 1.00 86.62 231 SER A CA 1
ATOM 1824 C C . SER A 1 231 ? 7.531 -10.689 2.804 1.00 86.62 231 SER A C 1
ATOM 1826 O O . SER A 1 231 ? 7.537 -10.159 1.693 1.00 86.62 231 SER A O 1
ATOM 1828 N N . ILE A 1 232 ? 8.523 -11.492 3.200 1.00 90.06 232 ILE A N 1
ATOM 1829 C CA . ILE A 1 232 ? 9.734 -11.753 2.406 1.00 90.06 232 ILE A CA 1
ATOM 1830 C C . ILE A 1 232 ? 9.400 -12.452 1.074 1.00 90.06 232 ILE A C 1
ATOM 1832 O O . ILE A 1 232 ? 9.702 -11.880 0.024 1.00 90.06 232 ILE A O 1
ATOM 1836 N N . PRO A 1 233 ? 8.751 -13.634 1.049 1.00 91.44 233 PRO A N 1
ATOM 1837 C CA . PRO A 1 233 ? 8.409 -14.296 -0.209 1.00 91.44 233 PRO A CA 1
ATOM 1838 C C . PRO A 1 233 ? 7.433 -13.487 -1.071 1.00 91.44 233 PRO A C 1
ATOM 1840 O O . PRO A 1 233 ? 7.555 -13.518 -2.292 1.00 91.44 233 PRO A O 1
ATOM 1843 N N . ALA A 1 234 ? 6.524 -12.709 -0.473 1.00 90.06 234 ALA A N 1
ATOM 1844 C CA . ALA A 1 234 ? 5.664 -11.773 -1.204 1.00 90.06 234 ALA A CA 1
ATOM 1845 C C . ALA A 1 234 ? 6.474 -10.686 -1.938 1.00 90.06 234 ALA A C 1
ATOM 1847 O O . ALA A 1 234 ? 6.226 -10.386 -3.111 1.00 90.06 234 ALA A O 1
ATOM 1848 N N . THR A 1 235 ? 7.489 -10.140 -1.264 1.00 92.38 235 THR A N 1
ATOM 1849 C CA . THR A 1 235 ? 8.409 -9.146 -1.834 1.00 92.38 235 THR A CA 1
ATOM 1850 C C . THR A 1 235 ? 9.217 -9.742 -2.981 1.00 92.38 235 THR A C 1
ATOM 1852 O O . THR A 1 235 ? 9.287 -9.154 -4.060 1.00 92.38 235 THR A O 1
ATOM 1855 N N . VAL A 1 236 ? 9.778 -10.939 -2.782 1.00 94.19 236 VAL A N 1
ATOM 1856 C CA . VAL A 1 236 ? 10.540 -11.651 -3.818 1.00 94.19 236 VAL A CA 1
ATOM 1857 C C . VAL A 1 236 ? 9.654 -11.956 -5.023 1.00 94.19 236 VAL A C 1
ATOM 1859 O O . VAL A 1 236 ? 10.046 -11.666 -6.148 1.00 94.19 236 VAL A O 1
ATOM 1862 N N . LEU A 1 237 ? 8.439 -12.462 -4.806 1.00 93.62 237 LEU A N 1
ATOM 1863 C CA . LEU A 1 237 ? 7.488 -12.747 -5.879 1.00 93.62 237 LEU A CA 1
ATOM 1864 C C . LEU A 1 237 ? 7.138 -11.484 -6.677 1.00 93.62 237 LEU A C 1
ATOM 1866 O O . LEU A 1 237 ? 7.145 -11.513 -7.904 1.00 93.62 237 LEU A O 1
ATOM 1870 N N . THR A 1 238 ? 6.879 -10.368 -5.991 1.00 93.00 238 THR A N 1
ATOM 1871 C CA . THR A 1 238 ? 6.589 -9.076 -6.635 1.00 93.00 238 THR A CA 1
ATOM 1872 C C . THR A 1 238 ? 7.770 -8.597 -7.478 1.00 93.00 238 THR A C 1
ATOM 1874 O O . THR A 1 238 ? 7.578 -8.196 -8.625 1.00 93.00 238 THR A O 1
ATOM 1877 N N . SER A 1 239 ? 8.992 -8.698 -6.942 1.00 95.56 239 SER A N 1
ATOM 1878 C CA . SER A 1 239 ? 10.220 -8.367 -7.673 1.00 95.56 239 SER A CA 1
ATOM 1879 C C . SER A 1 239 ? 10.399 -9.260 -8.905 1.00 95.56 239 SER A C 1
ATOM 1881 O O . SER A 1 239 ? 10.644 -8.760 -9.997 1.00 95.56 239 SER A O 1
ATOM 1883 N N . LEU A 1 240 ? 10.190 -10.573 -8.777 1.00 95.75 240 LEU A N 1
ATOM 1884 C CA . LEU A 1 240 ? 10.319 -11.514 -9.893 1.00 95.75 240 LEU A CA 1
ATOM 1885 C C . LEU A 1 240 ? 9.279 -11.275 -10.992 1.00 95.75 240 LEU A C 1
ATOM 1887 O O . LEU A 1 240 ? 9.632 -11.320 -12.167 1.00 95.75 240 LEU A O 1
ATOM 1891 N N . ILE A 1 241 ? 8.023 -10.988 -10.634 1.00 95.12 241 ILE A N 1
ATOM 1892 C CA . ILE A 1 241 ? 6.964 -10.663 -11.604 1.00 95.12 241 ILE A CA 1
ATOM 1893 C C . ILE A 1 241 ? 7.325 -9.389 -12.374 1.00 95.12 241 ILE A C 1
ATOM 1895 O O . ILE A 1 241 ? 7.246 -9.366 -13.602 1.00 95.12 241 ILE A O 1
ATOM 1899 N N . LEU A 1 242 ? 7.758 -8.342 -11.668 1.00 94.56 242 LEU A N 1
ATOM 1900 C CA . LEU A 1 242 ? 8.188 -7.091 -12.293 1.00 94.56 242 LEU A CA 1
ATOM 1901 C C . LEU A 1 242 ? 9.412 -7.284 -13.183 1.00 94.56 242 LEU A C 1
ATOM 1903 O O . LEU A 1 242 ? 9.440 -6.797 -14.309 1.00 94.56 242 LEU A O 1
ATOM 1907 N N . PHE A 1 243 ? 10.403 -8.028 -12.707 1.00 96.12 243 PHE A N 1
ATOM 1908 C CA . PHE A 1 243 ? 11.602 -8.344 -13.468 1.00 96.12 243 PHE A CA 1
ATOM 1909 C C . PHE A 1 243 ? 11.284 -9.133 -14.747 1.00 96.12 243 PHE A C 1
ATOM 1911 O O . PHE A 1 243 ? 11.782 -8.802 -15.827 1.00 96.12 243 PHE A O 1
ATOM 1918 N N . ALA A 1 244 ? 10.414 -10.141 -14.650 1.00 95.50 244 ALA A N 1
ATOM 1919 C CA . ALA A 1 244 ? 9.941 -10.905 -15.799 1.00 95.50 244 ALA A CA 1
ATOM 1920 C C . ALA 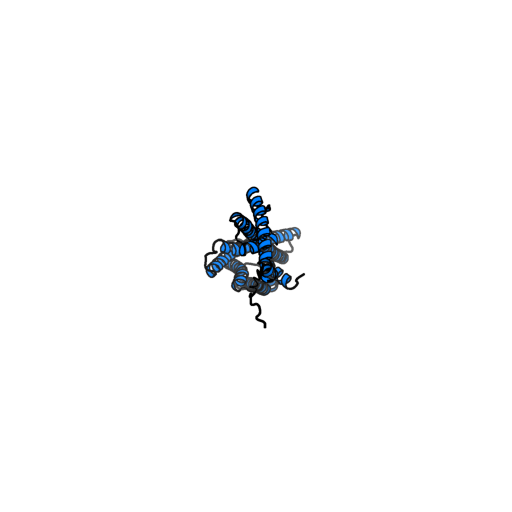A 1 244 ? 9.209 -10.006 -16.805 1.00 95.50 244 ALA A C 1
ATOM 1922 O O . ALA A 1 244 ? 9.438 -10.115 -18.004 1.00 95.50 244 ALA A O 1
ATOM 1923 N N . ALA A 1 245 ? 8.387 -9.068 -16.330 1.00 95.38 245 ALA A N 1
ATOM 1924 C CA . ALA A 1 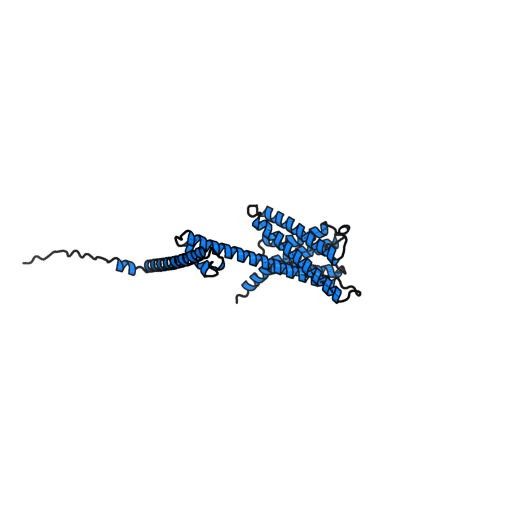245 ? 7.701 -8.114 -17.192 1.00 95.38 245 ALA A CA 1
ATOM 1925 C C . ALA A 1 245 ? 8.675 -7.174 -17.921 1.00 95.38 245 ALA A C 1
ATOM 1927 O O . ALA A 1 245 ? 8.542 -6.976 -19.128 1.00 95.38 245 ALA A O 1
ATOM 1928 N N . ILE A 1 246 ? 9.685 -6.647 -17.219 1.00 93.06 246 ILE A N 1
ATOM 1929 C CA . ILE A 1 246 ? 10.731 -5.789 -17.803 1.00 93.06 246 ILE A CA 1
ATOM 1930 C C . ILE A 1 246 ? 11.488 -6.538 -18.905 1.00 93.06 246 ILE A C 1
ATOM 1932 O O . ILE A 1 246 ? 11.619 -6.047 -20.025 1.00 93.06 246 ILE A O 1
ATOM 1936 N N . THR A 1 247 ? 11.968 -7.744 -18.600 1.00 93.06 247 THR A N 1
ATOM 1937 C CA . THR A 1 247 ? 12.759 -8.554 -19.539 1.00 93.06 247 THR A CA 1
ATOM 1938 C C . THR A 1 247 ? 11.933 -9.035 -20.727 1.00 93.06 247 THR A C 1
ATOM 1940 O O . THR A 1 247 ? 12.405 -8.967 -21.864 1.00 93.06 247 THR A O 1
ATOM 1943 N N . PHE A 1 248 ? 10.687 -9.456 -20.497 1.00 93.88 248 PHE A N 1
ATOM 1944 C CA . PHE A 1 248 ? 9.751 -9.822 -21.558 1.00 93.88 248 PHE A CA 1
ATOM 1945 C C . PHE A 1 248 ? 9.468 -8.637 -22.481 1.00 93.88 248 PHE A C 1
ATOM 1947 O O . PHE A 1 248 ? 9.588 -8.771 -23.698 1.00 93.88 248 PHE A O 1
ATOM 1954 N N . SER A 1 249 ? 9.164 -7.469 -21.906 1.00 91.69 249 SER A N 1
ATOM 1955 C CA . SER A 1 249 ? 8.909 -6.247 -22.668 1.00 91.69 249 SER A CA 1
ATOM 1956 C C . SER A 1 249 ? 10.116 -5.836 -23.505 1.00 91.69 249 SER A C 1
ATOM 1958 O O . SER A 1 249 ? 9.934 -5.467 -24.656 1.00 91.69 249 SER A O 1
ATOM 1960 N N . TYR A 1 250 ? 11.331 -5.924 -22.962 1.00 90.12 250 TYR A N 1
ATOM 1961 C CA . TYR A 1 250 ? 12.549 -5.559 -23.687 1.00 90.12 250 TYR A CA 1
ATOM 1962 C C . TYR A 1 250 ? 12.877 -6.515 -24.844 1.00 90.12 250 TYR A C 1
ATOM 1964 O O . TYR A 1 250 ? 13.408 -6.089 -25.864 1.00 90.12 250 TYR A O 1
ATOM 1972 N N . SER A 1 251 ? 12.587 -7.809 -24.689 1.00 90.25 251 SER A N 1
ATOM 1973 C CA . SER A 1 251 ? 12.962 -8.837 -25.672 1.00 90.25 251 SER A CA 1
ATOM 1974 C C . SER A 1 251 ? 11.905 -9.099 -26.745 1.00 90.25 251 SER A C 1
ATOM 1976 O O . SER A 1 251 ? 12.264 -9.518 -27.842 1.00 90.25 251 SER A O 1
ATOM 1978 N N . ASN A 1 252 ? 10.620 -8.882 -26.443 1.00 90.44 252 ASN A N 1
ATOM 1979 C CA . ASN A 1 252 ? 9.514 -9.267 -27.328 1.00 90.44 252 ASN A CA 1
ATOM 1980 C C . ASN A 1 252 ? 8.759 -8.076 -27.927 1.00 90.44 252 ASN A C 1
ATOM 1982 O O . ASN A 1 252 ? 8.104 -8.245 -28.953 1.00 90.44 252 ASN A O 1
ATOM 1986 N N . LEU A 1 253 ? 8.808 -6.897 -27.297 1.00 87.00 253 LEU A N 1
ATOM 1987 C CA . LEU A 1 253 ? 8.065 -5.720 -27.752 1.00 87.00 253 LEU A CA 1
ATOM 1988 C C . LEU A 1 253 ? 9.006 -4.732 -28.437 1.00 87.00 253 LEU A C 1
ATOM 1990 O O . LEU A 1 253 ? 10.145 -4.540 -28.018 1.00 87.00 253 LEU A O 1
ATOM 1994 N N . SER A 1 254 ? 8.514 -4.087 -29.496 1.00 83.06 254 SER A N 1
ATOM 1995 C CA . SER A 1 254 ? 9.294 -3.104 -30.254 1.00 83.06 254 SER A CA 1
ATOM 1996 C C . SER A 1 254 ? 9.562 -1.832 -29.450 1.00 83.06 254 SER A C 1
ATOM 1998 O O . SER A 1 254 ? 10.638 -1.251 -29.570 1.00 83.06 254 SER A O 1
ATOM 2000 N N . THR A 1 255 ? 8.610 -1.411 -28.613 1.00 85.88 255 THR A N 1
ATOM 2001 C CA . THR A 1 255 ? 8.760 -0.261 -27.716 1.00 85.88 255 THR A CA 1
ATOM 2002 C C . THR A 1 255 ? 8.556 -0.707 -26.267 1.00 85.88 255 THR A C 1
ATOM 2004 O O . THR A 1 255 ? 7.424 -0.853 -25.802 1.00 85.88 255 THR A O 1
ATOM 2007 N N . PRO A 1 256 ? 9.643 -0.984 -25.523 1.00 86.06 256 PRO A N 1
ATOM 2008 C CA . PRO A 1 256 ? 9.522 -1.427 -24.145 1.00 86.06 256 PRO A CA 1
ATOM 2009 C C . PRO A 1 256 ? 9.015 -0.306 -23.233 1.00 86.06 256 PRO A C 1
ATOM 2011 O O . PRO A 1 256 ? 9.265 0.878 -23.462 1.00 86.06 256 PRO A O 1
ATOM 2014 N N . PHE A 1 257 ? 8.338 -0.667 -22.140 1.00 86.50 257 PHE A N 1
ATOM 2015 C CA . PHE A 1 257 ? 7.846 0.338 -21.187 1.00 86.50 257 PHE A CA 1
ATOM 2016 C C . PHE A 1 257 ? 8.975 1.002 -20.377 1.00 86.50 257 PHE A C 1
ATOM 2018 O O . PHE A 1 257 ? 8.775 2.081 -19.822 1.00 86.50 257 PHE A O 1
ATOM 2025 N N . ILE A 1 258 ? 10.159 0.382 -20.316 1.00 86.38 258 ILE A N 1
ATOM 2026 C CA . ILE A 1 258 ? 11.380 0.939 -19.725 1.00 86.38 258 ILE A CA 1
ATOM 2027 C C . ILE A 1 258 ? 12.572 0.701 -20.656 1.00 86.38 258 ILE A C 1
ATOM 2029 O O . ILE A 1 258 ? 12.749 -0.394 -21.190 1.00 86.38 258 ILE A O 1
ATOM 2033 N N . TYR A 1 259 ? 13.389 1.735 -20.853 1.00 85.94 259 TYR A N 1
ATOM 2034 C CA . TYR A 1 259 ? 14.519 1.703 -21.782 1.00 85.94 259 TYR A CA 1
ATOM 2035 C C . TYR A 1 259 ? 15.842 1.556 -21.036 1.00 85.94 259 TYR A C 1
ATOM 2037 O O . TYR A 1 259 ? 15.983 2.011 -19.905 1.00 85.94 259 TYR A O 1
ATOM 2045 N N . PHE A 1 260 ? 16.840 0.955 -21.669 1.00 86.19 260 PHE A N 1
ATOM 2046 C CA . PHE A 1 260 ? 18.176 0.809 -21.098 1.00 86.19 260 PHE A CA 1
ATOM 2047 C C . PHE A 1 260 ? 19.207 1.263 -22.118 1.00 86.19 260 PHE A C 1
ATOM 2049 O O . PHE A 1 260 ? 19.000 1.068 -23.315 1.00 86.19 260 PHE A O 1
ATOM 2056 N N . ILE A 1 261 ? 20.317 1.842 -21.647 1.00 83.00 261 ILE A N 1
ATOM 2057 C CA . ILE A 1 261 ? 21.404 2.288 -22.536 1.00 83.00 261 ILE A CA 1
ATOM 2058 C C . ILE A 1 261 ? 21.934 1.115 -23.378 1.00 83.00 261 ILE A C 1
ATOM 2060 O O . ILE A 1 261 ? 22.134 1.273 -24.576 1.00 83.00 261 ILE A O 1
ATOM 2064 N N . ASN A 1 262 ? 22.126 -0.058 -22.761 1.00 85.31 262 ASN A N 1
ATOM 2065 C CA . ASN A 1 262 ? 22.673 -1.258 -23.401 1.00 85.31 262 ASN A CA 1
ATOM 2066 C C . ASN A 1 262 ? 21.847 -2.501 -23.035 1.00 85.31 262 ASN A C 1
ATOM 2068 O O . ASN A 1 262 ? 21.248 -2.561 -21.960 1.00 85.31 262 ASN A O 1
ATOM 2072 N N . SER A 1 263 ? 21.877 -3.533 -23.879 1.00 86.81 263 SER A N 1
ATOM 2073 C CA . SER A 1 263 ? 21.202 -4.813 -23.611 1.00 86.81 263 SER A CA 1
ATOM 2074 C C . SER A 1 263 ? 21.826 -5.595 -22.445 1.00 86.81 263 SER A C 1
ATOM 2076 O O . SER A 1 263 ? 21.118 -6.285 -21.714 1.00 86.81 263 SER A O 1
ATOM 2078 N N . GLU A 1 264 ? 23.131 -5.443 -22.206 1.00 89.19 264 GLU A N 1
ATOM 2079 C CA . GLU A 1 264 ? 23.861 -6.150 -21.139 1.00 89.19 264 GLU A CA 1
ATOM 2080 C C . GLU A 1 264 ? 23.414 -5.748 -19.725 1.00 89.19 264 GLU A C 1
ATOM 2082 O O . GLU A 1 264 ? 23.509 -6.536 -18.783 1.00 89.19 264 GLU A O 1
ATOM 2087 N N . VAL A 1 265 ? 22.900 -4.525 -19.562 1.00 90.69 265 VAL A N 1
ATOM 2088 C CA . VAL A 1 265 ? 22.511 -3.990 -18.248 1.00 90.69 265 VAL A CA 1
ATOM 2089 C C . VAL A 1 265 ? 21.044 -4.239 -17.900 1.00 90.69 265 VAL A C 1
ATOM 2091 O O . VAL A 1 265 ? 20.638 -3.979 -16.769 1.00 90.69 265 VAL A O 1
ATOM 2094 N N . VAL A 1 266 ? 20.246 -4.769 -18.833 1.00 90.75 266 VAL A N 1
ATOM 2095 C CA . VAL A 1 266 ? 18.800 -4.993 -18.650 1.00 90.75 266 VAL A CA 1
ATOM 2096 C C . VAL A 1 266 ? 18.536 -5.923 -17.470 1.00 90.75 266 VAL A C 1
ATOM 2098 O O . VAL A 1 266 ? 17.659 -5.656 -16.652 1.00 90.75 266 VAL A O 1
ATOM 2101 N N . VAL A 1 267 ? 19.320 -6.997 -17.345 1.00 92.62 267 VAL A N 1
ATOM 2102 C CA . VAL A 1 267 ? 19.151 -7.973 -16.261 1.00 92.62 267 VAL A CA 1
ATOM 2103 C C . VAL A 1 267 ? 19.486 -7.349 -14.907 1.00 92.62 267 VAL A C 1
ATOM 2105 O O . VAL A 1 267 ? 18.678 -7.406 -13.982 1.00 92.62 267 VAL A O 1
ATOM 2108 N N . SER A 1 268 ? 20.657 -6.720 -14.785 1.00 93.00 268 SER A N 1
ATOM 2109 C CA . SER A 1 268 ? 21.129 -6.165 -13.512 1.00 93.00 268 SER A CA 1
ATOM 2110 C C . SER A 1 268 ? 20.288 -4.971 -13.055 1.00 93.00 268 SER A C 1
ATOM 2112 O O . SER A 1 268 ? 19.844 -4.929 -11.906 1.00 93.00 268 SER A O 1
ATOM 2114 N N . GLN A 1 269 ? 20.008 -4.024 -13.953 1.00 92.44 269 GLN A N 1
ATOM 2115 C CA . GLN A 1 269 ? 19.211 -2.841 -13.633 1.00 92.44 269 GLN A CA 1
ATOM 2116 C C . GLN A 1 269 ? 17.725 -3.171 -13.495 1.00 92.44 269 GLN A C 1
ATOM 2118 O O . GLN A 1 269 ? 17.081 -2.663 -12.579 1.00 92.44 269 GLN A O 1
ATOM 2123 N N . GLY A 1 270 ? 17.182 -4.048 -14.343 1.00 92.44 270 GLY A N 1
ATOM 2124 C CA . GLY A 1 270 ? 15.795 -4.498 -14.240 1.00 92.44 270 GLY A CA 1
ATOM 2125 C C . GLY A 1 270 ? 15.519 -5.178 -12.901 1.00 92.44 270 GLY A C 1
ATOM 2126 O O . GLY A 1 270 ? 14.538 -4.846 -12.235 1.00 92.44 270 GLY A O 1
ATOM 2127 N N . LEU A 1 271 ? 16.417 -6.067 -12.457 1.00 95.00 271 LEU A N 1
ATOM 2128 C CA . LEU A 1 271 ? 16.295 -6.732 -11.159 1.00 95.00 271 LEU A CA 1
ATOM 2129 C C . LEU A 1 271 ? 16.413 -5.738 -9.998 1.00 95.00 271 LEU A C 1
ATOM 2131 O O . LEU A 1 271 ? 15.655 -5.829 -9.030 1.00 95.00 271 LEU A O 1
ATOM 2135 N N . MET A 1 272 ? 17.333 -4.774 -10.094 1.00 94.75 272 MET A N 1
ATOM 2136 C CA . MET A 1 272 ? 17.496 -3.721 -9.091 1.00 94.75 272 MET A CA 1
ATOM 2137 C C . MET A 1 272 ? 16.216 -2.888 -8.944 1.00 94.75 272 MET A C 1
ATOM 2139 O O . MET A 1 272 ? 15.701 -2.750 -7.836 1.00 94.75 272 MET A O 1
ATOM 2143 N N . ILE A 1 273 ? 15.673 -2.374 -10.050 1.00 93.25 273 ILE A N 1
ATOM 2144 C CA . ILE A 1 273 ? 14.459 -1.541 -10.058 1.00 93.25 273 ILE A CA 1
ATOM 2145 C C . ILE A 1 273 ? 13.273 -2.328 -9.503 1.00 93.25 273 ILE A C 1
ATOM 2147 O O . ILE A 1 273 ? 12.587 -1.849 -8.598 1.00 93.25 273 ILE A O 1
ATOM 2151 N N . ALA A 1 274 ? 13.071 -3.556 -9.987 1.00 94.50 274 ALA A N 1
ATOM 2152 C CA . ALA A 1 274 ? 12.002 -4.431 -9.521 1.00 94.50 274 ALA A CA 1
ATOM 2153 C C . ALA A 1 274 ? 12.101 -4.711 -8.013 1.00 94.50 274 ALA A C 1
ATOM 2155 O O . ALA A 1 274 ? 11.097 -4.648 -7.301 1.00 94.50 274 ALA A O 1
ATOM 2156 N N . SER A 1 275 ? 13.315 -4.941 -7.507 1.00 95.38 275 SER A N 1
ATOM 2157 C CA . SER A 1 275 ? 13.553 -5.211 -6.087 1.00 95.38 275 SER A CA 1
ATOM 2158 C C . SER A 1 275 ? 13.290 -3.989 -5.216 1.00 95.38 275 SER A C 1
ATOM 2160 O O . SER A 1 275 ? 12.619 -4.114 -4.195 1.00 95.38 275 SER A O 1
ATOM 2162 N N . VAL A 1 276 ? 13.757 -2.802 -5.614 1.00 95.06 276 VAL A N 1
ATOM 2163 C CA . VAL A 1 276 ? 13.536 -1.567 -4.842 1.00 95.06 276 VAL A CA 1
ATOM 2164 C C . VAL A 1 276 ? 12.047 -1.211 -4.787 1.00 95.06 276 VAL A C 1
ATOM 2166 O O . VAL A 1 276 ? 11.536 -0.896 -3.710 1.00 95.06 276 VAL A O 1
ATOM 2169 N N . ILE A 1 277 ? 11.328 -1.326 -5.910 1.00 92.25 277 ILE A N 1
ATOM 2170 C CA . ILE A 1 277 ? 9.874 -1.101 -5.952 1.00 92.25 277 ILE A CA 1
ATOM 2171 C C . ILE A 1 277 ? 9.148 -2.117 -5.060 1.00 92.25 277 ILE A C 1
ATOM 2173 O O . ILE A 1 277 ? 8.295 -1.731 -4.258 1.00 92.25 277 ILE A O 1
ATOM 2177 N N . ALA A 1 278 ? 9.504 -3.402 -5.155 1.00 92.75 278 ALA A N 1
ATOM 2178 C CA . ALA A 1 278 ? 8.892 -4.453 -4.348 1.00 92.75 278 ALA A CA 1
ATOM 2179 C C . ALA A 1 278 ? 9.135 -4.241 -2.846 1.00 92.75 278 ALA A C 1
ATOM 2181 O O . ALA A 1 278 ? 8.193 -4.330 -2.058 1.00 92.75 278 ALA A O 1
ATOM 2182 N N . ILE A 1 279 ? 10.369 -3.914 -2.447 1.00 93.50 279 ILE A N 1
ATOM 2183 C CA . ILE A 1 279 ? 10.713 -3.613 -1.051 1.00 93.50 279 ILE A CA 1
ATOM 2184 C C . ILE A 1 279 ? 9.893 -2.423 -0.557 1.00 93.50 279 ILE A C 1
ATOM 2186 O O . ILE A 1 279 ? 9.319 -2.505 0.523 1.00 93.50 279 ILE A O 1
ATOM 2190 N N . GLY A 1 280 ? 9.782 -1.349 -1.345 1.00 89.62 280 GLY A N 1
ATOM 2191 C CA . GLY A 1 280 ? 8.973 -0.184 -0.986 1.00 89.62 280 GLY A CA 1
ATOM 2192 C C . GLY A 1 280 ? 7.499 -0.521 -0.771 1.00 89.62 280 GLY A C 1
ATOM 2193 O O . GLY A 1 280 ? 6.911 -0.127 0.233 1.00 89.62 280 GLY A O 1
ATOM 2194 N N . GLY A 1 281 ? 6.904 -1.306 -1.667 1.00 86.62 281 GLY A N 1
ATOM 2195 C CA . GLY A 1 281 ? 5.497 -1.688 -1.549 1.00 86.62 281 GLY A CA 1
ATOM 2196 C C . GLY A 1 281 ? 5.195 -2.663 -0.400 1.00 86.62 281 GLY A C 1
ATOM 2197 O O . GLY A 1 281 ? 4.091 -2.643 0.140 1.00 86.62 281 GLY A O 1
ATOM 2198 N N . HIS A 1 282 ? 6.174 -3.471 0.026 1.00 89.56 282 HIS A N 1
ATOM 2199 C CA . HIS A 1 282 ? 6.038 -4.422 1.144 1.00 89.56 282 HIS A CA 1
ATOM 2200 C C . HIS A 1 282 ? 6.736 -3.975 2.440 1.00 89.56 282 HIS A C 1
ATOM 2202 O O . HIS A 1 282 ? 6.722 -4.710 3.431 1.00 89.56 282 HIS A O 1
ATOM 2208 N N . ALA A 1 283 ? 7.306 -2.766 2.481 1.00 87.81 283 ALA A N 1
ATOM 2209 C CA . ALA A 1 283 ? 8.163 -2.294 3.573 1.00 87.81 283 ALA A CA 1
ATOM 2210 C C . ALA A 1 283 ? 7.491 -2.363 4.951 1.00 87.81 283 ALA A C 1
ATOM 2212 O O . ALA A 1 283 ? 8.122 -2.750 5.930 1.00 87.81 283 ALA A O 1
ATOM 2213 N N . GLN A 1 284 ? 6.196 -2.041 5.032 1.00 85.44 284 GLN A N 1
ATOM 2214 C CA . GLN A 1 284 ? 5.443 -2.105 6.287 1.00 85.44 284 GLN A CA 1
ATOM 2215 C C . GLN A 1 284 ? 5.358 -3.542 6.830 1.00 85.44 284 GLN A C 1
ATOM 2217 O O . GLN A 1 284 ? 5.539 -3.766 8.027 1.00 85.44 284 GLN A O 1
ATOM 2222 N N . ALA A 1 285 ? 5.081 -4.514 5.956 1.00 84.56 285 ALA A N 1
ATOM 2223 C CA . ALA A 1 285 ? 4.978 -5.918 6.340 1.00 84.56 285 ALA A CA 1
ATOM 2224 C C . ALA A 1 285 ? 6.352 -6.475 6.739 1.00 84.56 285 ALA A C 1
ATOM 2226 O O . ALA A 1 285 ? 6.463 -7.161 7.753 1.00 84.56 285 ALA A O 1
ATOM 2227 N N . LEU A 1 286 ? 7.398 -6.103 5.994 1.00 87.75 286 LEU A N 1
ATOM 2228 C CA . LEU A 1 286 ? 8.784 -6.447 6.314 1.00 87.75 286 LEU A CA 1
ATOM 2229 C C . LEU A 1 286 ? 9.198 -5.883 7.680 1.00 87.75 286 LEU A C 1
ATOM 2231 O O . LEU A 1 286 ? 9.744 -6.611 8.503 1.00 87.75 286 LEU A O 1
ATOM 2235 N N . TRP A 1 287 ? 8.889 -4.613 7.957 1.00 86.25 287 TRP A N 1
ATOM 2236 C CA . TRP A 1 287 ? 9.203 -3.972 9.237 1.00 86.25 287 TRP A CA 1
ATOM 2237 C C . TRP A 1 287 ? 8.537 -4.680 10.421 1.00 86.25 287 TRP A C 1
ATOM 2239 O O . TRP A 1 287 ? 9.158 -4.891 11.464 1.00 86.25 287 TRP A O 1
ATOM 2249 N N . HIS A 1 288 ? 7.273 -5.074 10.257 1.00 85.81 288 HIS A N 1
ATOM 2250 C CA . HIS A 1 288 ? 6.534 -5.792 11.292 1.00 85.81 288 HIS A CA 1
ATOM 2251 C C . HIS A 1 288 ? 7.121 -7.180 11.570 1.00 85.81 288 HIS A C 1
ATOM 2253 O O . HIS A 1 288 ? 7.265 -7.562 12.732 1.00 85.81 288 HIS A O 1
ATOM 2259 N N . ASP A 1 289 ? 7.504 -7.913 10.523 1.00 86.50 289 ASP A N 1
ATOM 2260 C CA . ASP A 1 289 ? 8.129 -9.230 10.664 1.00 86.50 289 ASP A CA 1
ATOM 2261 C C . ASP A 1 289 ? 9.522 -9.130 11.308 1.00 86.50 289 ASP A C 1
ATOM 2263 O O . ASP A 1 289 ? 9.829 -9.903 12.216 1.00 86.50 289 ASP A O 1
ATOM 2267 N N . VAL A 1 290 ? 10.324 -8.123 10.942 1.00 86.12 290 VAL A N 1
ATOM 2268 C CA . VAL A 1 290 ? 11.628 -7.852 11.579 1.00 86.12 290 VAL A CA 1
ATOM 2269 C C . VAL A 1 290 ? 11.461 -7.551 13.069 1.00 86.12 290 VAL A C 1
ATOM 2271 O O . VAL A 1 290 ? 12.168 -8.120 13.901 1.00 86.12 290 VAL A O 1
ATOM 2274 N N . ARG A 1 291 ? 10.488 -6.709 13.438 1.00 86.38 291 ARG A N 1
ATOM 2275 C CA . ARG A 1 291 ? 10.243 -6.356 14.845 1.00 86.38 291 ARG A CA 1
ATOM 2276 C C . ARG A 1 291 ? 9.781 -7.548 15.686 1.00 86.38 291 ARG A C 1
ATOM 2278 O O . ARG A 1 291 ? 10.064 -7.597 16.877 1.00 86.38 291 ARG A O 1
ATOM 2285 N N . ARG A 1 292 ? 9.089 -8.517 15.080 1.00 86.69 292 ARG A N 1
ATOM 2286 C CA . ARG A 1 292 ? 8.715 -9.775 15.749 1.00 86.69 292 ARG A CA 1
ATOM 2287 C C . ARG A 1 292 ? 9.912 -10.684 16.018 1.00 86.69 292 ARG A C 1
ATOM 2289 O O . ARG A 1 292 ? 9.876 -11.419 16.997 1.00 86.69 292 ARG A O 1
ATOM 2296 N N . MET A 1 293 ? 10.935 -10.652 15.164 1.00 86.62 293 MET A N 1
ATOM 2297 C CA . MET A 1 293 ? 12.154 -11.450 15.346 1.00 86.62 293 MET A CA 1
ATOM 2298 C C . MET A 1 293 ? 13.071 -10.876 16.431 1.00 86.62 293 MET A C 1
ATOM 2300 O O . MET A 1 293 ? 13.744 -11.640 17.117 1.00 86.62 293 MET A O 1
ATOM 2304 N N . PHE A 1 294 ? 13.063 -9.552 16.617 1.00 84.94 294 PHE A N 1
ATOM 2305 C CA . PHE A 1 294 ? 13.860 -8.853 17.630 1.00 84.94 294 PHE A CA 1
ATOM 2306 C C . PHE A 1 294 ? 12.961 -8.063 18.596 1.00 84.94 294 PHE A C 1
ATOM 2308 O O . PHE A 1 294 ? 12.913 -6.831 18.515 1.00 84.94 294 PHE A O 1
ATOM 2315 N N . PRO A 1 295 ? 12.212 -8.741 19.490 1.00 76.31 295 PRO A N 1
ATOM 2316 C CA . PRO A 1 295 ? 11.466 -8.051 20.531 1.00 76.31 295 PRO A CA 1
ATOM 2317 C C . PRO A 1 295 ? 12.459 -7.371 21.484 1.00 76.31 295 PRO A C 1
ATOM 2319 O O . PRO A 1 295 ? 13.274 -8.036 22.120 1.00 76.31 295 PRO A O 1
ATOM 2322 N N . THR A 1 296 ? 12.414 -6.040 21.514 1.00 65.19 296 THR A N 1
ATOM 2323 C CA . THR A 1 296 ? 13.126 -5.180 22.474 1.00 65.19 296 THR A CA 1
ATOM 2324 C C . THR A 1 296 ? 12.523 -5.271 23.860 1.00 65.19 296 THR A C 1
ATOM 2326 O O . THR A 1 296 ? 11.269 -5.240 23.913 1.00 65.19 296 THR A O 1
#

Solvent-accessible surface area (backbone atoms only — not comparable to full-atom values): 15640 Å² total; per-residue (Å²): 135,88,86,83,88,84,82,78,79,82,78,80,81,78,74,55,70,66,62,65,57,71,69,35,69,73,56,50,51,50,52,51,51,50,52,52,51,51,55,50,47,54,50,45,46,53,49,30,48,52,22,55,73,65,68,64,43,76,88,61,43,56,56,71,71,58,33,55,53,49,54,58,45,59,76,74,53,91,69,53,73,60,41,48,52,42,51,52,52,25,52,53,50,50,55,50,51,53,48,50,52,54,53,51,50,49,32,52,33,17,22,49,16,29,15,52,28,39,25,53,49,38,61,67,61,67,71,52,98,84,61,53,70,69,57,51,51,51,54,16,50,55,48,5,51,53,44,1,49,38,45,14,48,24,55,48,55,28,57,50,52,42,60,69,77,40,62,91,51,58,73,66,60,40,50,52,52,23,46,52,50,12,15,53,41,28,20,48,36,38,47,54,44,39,42,72,77,65,65,50,55,80,88,68,57,44,63,68,31,20,38,44,52,3,37,24,59,31,44,22,58,51,49,27,64,73,70,69,50,57,45,66,65,27,27,52,49,20,14,50,42,30,26,50,39,50,54,48,25,58,74,74,41,96,44,39,57,68,85,67,90,48,80,84,48,45,64,64,50,37,45,50,37,21,40,37,35,21,45,15,64,36,40,71,51,41,51,54,55,53,47,68,75,57,75,127

Sequence (296 aa):
INTETTTDPKAWLEISHEALITGWPRFTDWVTAAQESLRYGSLITMLAQEWAQAGRRKEYLLSGNQLARAEFWLETADPSNLQRSFVETGTDFRKRNEKFQQVLQRFVFAFIGGSVAMILYAWINLAGPAILINEKIGRALSSGVLFGLSIALTVLVSDELPSQFLRQWKPWSRLVVSLLLGTTFGTLVWGSYQWMLLYLSVSEADFAALALGGLALTSGFALSRAFRVSSIPATVLTSLILFAAITFSYSNLSTPFIYFINSEVVVSQGLMIASVIAIGGHAQALWHDVRRMFPT

Foldseek 3Di:
DDDDDDPPPPDPPPPPPVVVCVPDVVNVVVVVVVVVLVVVLVVLVVLLVVCVVVVVDPVSADDDPRLVVLVVSVVPDDHDPSSVVRSVVNVVVVVVVVVVVVLVLLLVLLLQLQLVLQLVVLLQAVDDVPDDPVNSNVLSNVLSRLLSNLRSVLLNQLPPPCVPPVVVPDPVVNLVVSLVSQLVSQLVSLVVCCCRNVVDDPVPDDSVQSSLLSNLQSVLVSVCVVVVPALVVSLVSSLVSQLCSQVCQVPPPPDHSDDHPDPVCSNVSSSSSSNSSSCSNSVVRVVVVVCVVPPD

pLDDT: mean 84.0, std 12.16, range [40.38, 96.25]

Nearest PDB structure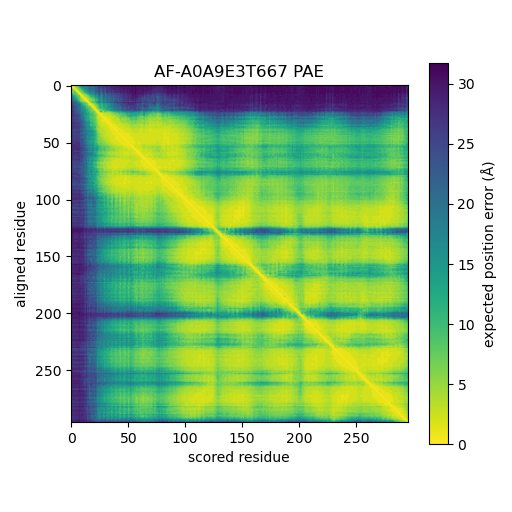s (foldseek):
  3zc0-assembly2_B  TM=2.735E-01  e=4.137E+00  Archaeoglobus fulgidus
  1y4z-assembly1_C  TM=2.132E-01  e=3.962E+00  Escherichia coli
  1y5i-assembly1_C  TM=2.088E-01  e=4.710E+00  Escherichia coli

Secondary structure (DSSP, 8-state):
----------------HHHHHHT-HHHHHHHHHHHHHHHHHHHHHHHHHHHHHTTS-GGGS--HHHHHHHHHHHHHS---HHHHHHHHHHHHHHHHHHHHHHHHHHHHHHHHHHHHHHHHHHHHHT--TTS-HHHHHHHHHHHHHHHHHHHHHHHHHHHHHHHHHSTTS-HHHHHHHHHHHHHHHHHHHHHHHHHHHS---TTT--HHHHHHHHHHHHHHHHHHHHTT--HHHHHHHHHHHHHHHHHHHHHH-SS-SS--SSGGGHHHHHHHHHHHHHHHHHHHHHHHHHHHHS--

Mean predicted aligned error: 10.39 Å

Radius of gyration: 32.86 Å; Cα contacts (8 Å, |Δi|>4): 314; chains: 1; bounding box: 64×65×125 Å